Protein AF-A0A382IR15-F1 (afdb_monomer)

pLDDT: mean 92.88, std 9.99, range [34.97, 98.69]

Radius of gyration: 27.6 Å; Cα contacts (8 Å, |Δi|>4): 864; chains: 1; bounding box: 66×44×70 Å

InterPro domains:
  IPR011042 Six-bladed beta-propeller, TolB-like [G3DSA:2.120.10.30] (1-225)

Foldseek 3Di:
DDDDFAAFQEWEAAPQQWIWTQAPQAIWIARPVVRGTQDEHADAQSSQRNVFLYWYAFLVSQWIWGHAAFKIFIFGQDPSRYTDNDTQEMEGDNQQGHWNAWYAQNHDRQWIWTDRQVQQKIWTFGADPSRHYGPDIDIAEHEDADDADQVHHHAHRWRYWDADPVVQWIWIAHDVLRKIWIAHPNRRTDDIDGRHPDDLLNVVLVVLLVQLPDPVDLVPWFDWDKAAFDDDAAFDDWDDDQAQTFTVPDDLHIGRRHAGGSCNSVSCNVCSVVRDHDHHAALVRLLRHVLRQCPPPPRHPDDPVDPPDAAEAEAEEQQDHPPPVVSVVSVVCCCPVVVYYYDYDHSYDDNPPDD

Sequence (355 aa):
NSARIVYPKNIAISKNNILYVGYNSGLFVRNLSTNTNISCTASGNLWYIRNAYGTAVDPSASNIYVQYSRYLYRFAIQGNYCPSTSYASRAYRYSWQYGFGMRFHPTDDSILYATSYYEHKLYKYTLSGQKNVFTSAQSVGRCCSGSSSSSNVIMYYPSGVAVDTANNRVIAVSYYKHSAQAFDLNLGFLKEIGGSAGTRMTGAHEAIKAIVTDSSLTAGVNFGFAYWASGSSGFKSWSGNITTGKAKPCTSQNCLKVRAHKQGASRINQIITSVNPGGGTDAMAWARIASQYYLSNKYSPIDKNLDCQNSYVLVIGDGVWYNHSSAKGTVQNLLNKHKIKTFTVAYGGGIGSSC

Solvent-accessible surface area (backbone atoms only — not comparable to full-atom values): 18708 Å² total; per-residue (Å²): 137,89,80,94,74,62,67,67,57,30,63,28,63,30,89,83,38,37,38,41,32,15,15,72,92,16,51,48,38,30,38,62,85,79,70,40,77,45,98,50,72,48,37,79,62,37,39,50,41,28,69,16,42,12,29,28,36,29,50,84,51,50,33,40,35,34,28,43,56,39,32,41,36,32,18,44,39,44,98,84,70,35,55,42,33,56,62,76,31,49,22,70,41,88,83,42,52,42,32,43,6,34,34,43,39,86,83,38,76,41,34,37,36,33,22,23,28,92,65,8,22,44,32,46,32,33,40,38,97,79,48,42,41,68,76,43,75,49,74,46,44,33,68,49,81,48,69,60,48,76,92,46,46,50,23,17,39,20,42,43,47,49,68,44,75,93,74,54,28,34,36,40,31,18,66,77,25,54,24,43,36,37,18,35,85,83,65,47,60,72,49,74,46,67,24,39,96,63,50,66,63,50,54,51,35,53,54,51,38,55,55,45,67,32,65,85,47,54,74,79,48,59,30,54,43,64,54,53,15,34,74,82,59,30,44,79,49,75,46,80,54,68,55,77,31,49,37,37,55,57,55,75,21,18,24,51,55,26,46,56,30,76,64,17,25,64,51,47,61,74,48,44,85,79,64,74,56,56,75,53,48,33,37,39,23,50,37,40,27,51,50,39,36,62,69,29,95,86,70,29,75,74,59,91,88,44,92,83,69,82,49,76,45,80,43,80,47,60,29,68,62,43,56,53,68,63,17,49,55,49,46,49,46,37,30,76,79,66,63,31,44,76,48,79,46,60,56,52,94,51,70,69,94,75,128

Nearest PDB structures (foldseek):
  1l0q-assembly4_D  TM=7.083E-01  e=7.886E-09  Methanosarcina mazei S-6
  8jx8-assembly1_B  TM=7.015E-01  e=2.374E-05  Rattus norvegicus
  3ott-assembly1_B  TM=5.665E-01  e=1.661E-04  Bacteroides thetaiotaomicron
  4raa-assembly1_A-2  TM=4.011E-01  e=1.399E-04  Bacteroides fragilis NCTC 9343
  6qzv-assembly2_C  TM=4.160E-01  e=1.022E-02  Homo sapiens

Organism: NCBI:txid408172

Structure (mmCIF, N/CA/C/O backbone):
data_AF-A0A382IR15-F1
#
_entry.id   AF-A0A382IR15-F1
#
loop_
_atom_site.group_PDB
_atom_site.id
_atom_site.type_symbol
_atom_site.label_atom_id
_atom_site.label_alt_id
_atom_site.label_comp_id
_atom_site.label_asym_id
_atom_site.label_entity_id
_atom_site.label_seq_id
_atom_site.pdbx_PDB_ins_code
_atom_site.Cartn_x
_atom_site.Cartn_y
_atom_site.Cartn_z
_atom_site.occupancy
_atom_site.B_iso_or_equiv
_atom_site.auth_seq_id
_atom_site.auth_comp_id
_atom_site.auth_asym_id
_atom_site.auth_atom_id
_atom_site.pdbx_PDB_model_num
ATOM 1 N N . ASN A 1 1 ? 16.291 -26.358 -5.092 1.00 64.25 1 ASN A N 1
ATOM 2 C CA . ASN A 1 1 ? 17.631 -25.795 -5.383 1.00 64.25 1 ASN A CA 1
ATOM 3 C C . ASN A 1 1 ? 17.680 -24.322 -5.016 1.00 64.25 1 ASN A C 1
ATOM 5 O O . ASN A 1 1 ? 16.980 -23.534 -5.638 1.00 64.25 1 ASN A O 1
ATOM 9 N N . SER A 1 2 ? 18.466 -23.956 -4.004 1.00 77.88 2 SER A N 1
ATOM 10 C CA . SER A 1 2 ? 18.779 -22.562 -3.661 1.00 77.88 2 SER A CA 1
ATOM 11 C C . SER A 1 2 ? 19.976 -22.071 -4.489 1.00 77.88 2 SER A C 1
ATOM 13 O O . SER A 1 2 ? 20.842 -22.860 -4.859 1.00 77.88 2 SER A O 1
ATOM 15 N N . ALA A 1 3 ? 20.018 -20.778 -4.821 1.00 82.88 3 ALA A N 1
ATOM 16 C CA . ALA A 1 3 ? 21.142 -20.146 -5.517 1.00 82.88 3 ALA A CA 1
ATOM 17 C C . ALA A 1 3 ? 21.624 -18.936 -4.708 1.00 82.88 3 ALA A C 1
ATOM 19 O O . ALA A 1 3 ? 20.811 -18.124 -4.265 1.00 82.88 3 ALA A O 1
ATOM 20 N N . ARG A 1 4 ? 22.940 -18.809 -4.506 1.00 88.69 4 ARG A N 1
ATOM 21 C CA . ARG A 1 4 ? 23.535 -17.665 -3.803 1.00 88.69 4 ARG A CA 1
ATOM 22 C C . ARG A 1 4 ? 23.783 -16.529 -4.793 1.00 88.69 4 ARG A C 1
ATOM 24 O O . ARG A 1 4 ? 24.604 -16.667 -5.692 1.00 88.69 4 ARG A O 1
ATOM 31 N N . ILE A 1 5 ? 23.113 -15.398 -4.587 1.00 90.81 5 ILE A N 1
ATOM 32 C CA . ILE A 1 5 ? 23.287 -14.174 -5.380 1.00 90.81 5 ILE A CA 1
ATOM 33 C C . ILE A 1 5 ? 23.881 -13.101 -4.468 1.00 90.81 5 ILE A C 1
ATOM 35 O O . ILE A 1 5 ? 23.323 -12.794 -3.418 1.00 90.81 5 ILE A O 1
ATOM 39 N N . VAL A 1 6 ? 25.033 -12.550 -4.848 1.00 92.38 6 VAL A N 1
ATOM 40 C CA . VAL A 1 6 ? 25.784 -11.595 -4.020 1.00 92.38 6 VAL A CA 1
ATOM 41 C C . VAL A 1 6 ? 25.474 -10.159 -4.455 1.00 92.38 6 VAL A C 1
ATOM 43 O O . VAL A 1 6 ? 25.641 -9.815 -5.626 1.00 92.38 6 VAL A O 1
ATOM 46 N N . TYR A 1 7 ? 25.033 -9.329 -3.503 1.00 92.75 7 TYR A N 1
ATOM 47 C CA . TYR A 1 7 ? 24.587 -7.941 -3.707 1.00 92.75 7 TYR A CA 1
ATOM 48 C C . TYR A 1 7 ? 23.553 -7.766 -4.839 1.00 92.75 7 TYR A C 1
ATOM 50 O O . TYR A 1 7 ? 23.811 -7.019 -5.787 1.00 92.75 7 TYR A O 1
ATOM 58 N N . PRO A 1 8 ? 22.387 -8.441 -4.783 1.00 94.12 8 PRO A N 1
ATOM 59 C CA . PRO A 1 8 ? 21.295 -8.138 -5.702 1.00 94.12 8 PRO A CA 1
ATOM 60 C C . PRO A 1 8 ? 20.816 -6.696 -5.473 1.00 94.12 8 PRO A C 1
ATOM 62 O O . PRO A 1 8 ? 20.561 -6.306 -4.334 1.00 94.12 8 PRO A O 1
ATOM 65 N N . LYS A 1 9 ? 20.717 -5.894 -6.539 1.00 91.69 9 LYS A N 1
ATOM 66 C CA . LYS A 1 9 ? 20.345 -4.465 -6.439 1.00 91.69 9 LYS A CA 1
ATOM 67 C C . LYS A 1 9 ? 18.968 -4.143 -7.000 1.00 91.69 9 LYS A C 1
ATOM 69 O O . LYS A 1 9 ? 18.351 -3.172 -6.582 1.00 91.69 9 LYS A O 1
ATOM 74 N N . ASN A 1 10 ? 18.502 -4.934 -7.956 1.00 94.12 10 ASN A N 1
ATOM 75 C CA . ASN A 1 10 ? 17.236 -4.720 -8.640 1.00 94.12 10 ASN A CA 1
ATOM 76 C C . ASN A 1 10 ? 16.627 -6.059 -9.052 1.00 94.12 10 ASN A C 1
ATOM 78 O O . ASN A 1 10 ? 17.322 -7.072 -9.158 1.00 94.12 10 ASN A O 1
ATOM 82 N N . ILE A 1 11 ? 15.314 -6.044 -9.262 1.00 95.25 11 ILE A N 1
ATOM 83 C CA . ILE A 1 11 ? 14.527 -7.228 -9.580 1.00 95.25 11 ILE A CA 1
ATOM 84 C C . ILE A 1 11 ? 13.381 -6.863 -10.521 1.00 95.25 11 ILE A C 1
ATOM 86 O O . ILE A 1 11 ? 12.616 -5.927 -10.265 1.00 95.25 11 ILE A O 1
ATOM 90 N N . ALA A 1 12 ? 13.236 -7.652 -11.579 1.00 96.75 12 ALA A N 1
ATOM 91 C CA . ALA A 1 12 ? 12.094 -7.606 -12.476 1.00 96.75 12 ALA A CA 1
ATOM 92 C C . ALA A 1 12 ? 11.603 -9.028 -12.758 1.00 96.75 12 ALA A C 1
ATOM 94 O O . ALA A 1 12 ? 12.397 -9.963 -12.850 1.00 96.75 12 ALA A O 1
ATOM 95 N N . ILE A 1 13 ? 10.289 -9.186 -12.887 1.00 97.06 13 ILE A N 1
ATOM 96 C CA . ILE A 1 13 ? 9.653 -10.456 -13.236 1.00 97.06 13 ILE A CA 1
ATOM 97 C C . ILE A 1 13 ? 8.755 -10.187 -14.438 1.00 97.06 13 ILE A C 1
ATOM 99 O O . ILE A 1 13 ? 7.966 -9.241 -14.413 1.00 97.06 13 ILE A O 1
ATOM 103 N N . SER A 1 14 ? 8.909 -10.978 -15.496 1.00 97.12 14 SER A N 1
ATOM 104 C CA . SER A 1 14 ? 8.054 -10.897 -16.682 1.00 97.12 14 SER A CA 1
ATOM 105 C C . SER A 1 14 ? 6.747 -11.669 -16.483 1.00 97.12 14 SER A C 1
ATOM 107 O O . SER A 1 14 ? 6.666 -12.566 -15.642 1.00 97.12 14 SER A O 1
ATOM 109 N N . LYS A 1 15 ? 5.736 -11.403 -17.323 1.00 94.94 15 LYS A N 1
ATOM 110 C CA . LYS A 1 15 ? 4.497 -12.207 -17.357 1.00 94.94 15 LYS A CA 1
ATOM 111 C C . LYS A 1 15 ? 4.731 -13.692 -17.676 1.00 94.94 15 LYS A C 1
ATOM 113 O O . LYS A 1 15 ? 3.895 -14.524 -17.352 1.00 94.94 15 LYS A O 1
ATOM 118 N N . ASN A 1 16 ? 5.879 -14.025 -18.273 1.00 95.94 16 ASN A N 1
ATOM 119 C CA . ASN A 1 16 ? 6.283 -15.396 -18.593 1.00 95.94 16 ASN A CA 1
ATOM 120 C C . ASN A 1 16 ? 6.964 -16.091 -17.398 1.00 95.94 16 ASN A C 1
ATOM 122 O O . ASN A 1 16 ? 7.652 -17.091 -17.582 1.00 95.94 16 ASN A O 1
ATOM 126 N N . ASN A 1 17 ? 6.827 -15.546 -16.181 1.00 97.44 17 ASN A N 1
ATOM 127 C CA . ASN A 1 17 ? 7.453 -16.050 -14.956 1.00 97.44 17 ASN A CA 1
ATOM 128 C C . ASN A 1 17 ? 8.987 -16.128 -15.029 1.00 97.44 17 ASN A C 1
ATOM 130 O O . ASN A 1 17 ? 9.606 -16.963 -14.367 1.00 97.44 17 ASN A O 1
ATOM 134 N N . ILE A 1 18 ? 9.617 -15.247 -15.813 1.00 98.50 18 ILE A N 1
ATOM 135 C CA . ILE A 1 18 ? 11.076 -15.140 -15.855 1.00 98.50 18 ILE A CA 1
ATOM 136 C C . ILE A 1 18 ? 11.522 -14.038 -14.902 1.00 98.50 18 ILE A C 1
ATOM 138 O O . ILE A 1 18 ? 11.146 -12.874 -15.050 1.00 98.50 18 ILE A O 1
ATOM 142 N N . LEU A 1 19 ? 12.325 -14.428 -13.918 1.00 97.94 19 LEU A N 1
ATOM 143 C CA . LEU A 1 19 ? 12.977 -13.555 -12.957 1.00 97.94 19 LEU A CA 1
ATOM 144 C C . LEU A 1 19 ? 14.303 -13.050 -13.531 1.00 97.94 19 LEU A C 1
ATOM 146 O O . LEU A 1 19 ? 15.147 -13.856 -13.915 1.00 97.94 19 LEU A O 1
ATOM 150 N N . TYR A 1 20 ? 14.510 -11.736 -13.485 1.00 98.12 20 TYR A N 1
ATOM 151 C CA . TYR A 1 20 ? 15.761 -11.055 -13.810 1.00 98.12 20 TYR A CA 1
ATOM 152 C C . TYR A 1 20 ? 16.271 -10.310 -12.578 1.00 98.12 20 TYR A C 1
ATOM 154 O O . TYR A 1 20 ? 15.550 -9.497 -11.994 1.00 98.12 20 TYR A O 1
ATOM 162 N N . VAL A 1 21 ? 17.520 -10.566 -12.191 1.00 97.38 21 VAL A N 1
ATOM 163 C CA . VAL A 1 21 ? 18.164 -9.922 -11.039 1.00 97.38 21 VAL A CA 1
ATOM 164 C C . VAL A 1 21 ? 19.523 -9.374 -11.450 1.00 97.38 21 VAL A C 1
ATOM 166 O O . VAL A 1 21 ? 20.435 -10.132 -11.784 1.00 97.38 21 VAL A O 1
ATOM 169 N N . GLY A 1 22 ? 19.675 -8.052 -11.391 1.00 96.69 22 GLY A N 1
ATOM 170 C CA . GLY A 1 22 ? 20.981 -7.408 -11.462 1.00 96.69 22 GLY A CA 1
ATOM 171 C C . GLY A 1 22 ? 21.741 -7.610 -10.153 1.00 96.69 22 GLY A C 1
ATOM 172 O O . GLY A 1 22 ? 21.228 -7.305 -9.073 1.00 96.69 22 GLY A O 1
ATOM 173 N N . TYR A 1 23 ? 22.965 -8.122 -10.236 1.00 95.25 23 TYR A N 1
ATOM 174 C CA . TYR A 1 23 ? 23.813 -8.414 -9.074 1.00 95.25 23 TYR A CA 1
ATOM 175 C C . TYR A 1 23 ? 25.286 -8.167 -9.403 1.00 95.25 23 TYR A C 1
ATOM 177 O O . TYR A 1 23 ? 25.614 -7.908 -10.556 1.00 95.25 23 TYR A O 1
ATOM 185 N N . ASN A 1 24 ? 26.194 -8.253 -8.425 1.00 92.69 24 ASN A N 1
ATOM 186 C CA . ASN A 1 24 ? 27.577 -7.778 -8.590 1.00 92.69 24 ASN A CA 1
ATOM 187 C C . ASN A 1 24 ? 28.327 -8.360 -9.811 1.00 92.69 24 ASN A C 1
ATOM 189 O O . ASN A 1 24 ? 29.115 -7.652 -10.443 1.00 92.69 24 ASN A O 1
ATOM 193 N N . SER A 1 25 ? 28.052 -9.619 -10.172 1.00 91.56 25 SER A N 1
ATOM 194 C CA . SER A 1 25 ? 28.679 -10.295 -11.320 1.00 91.56 25 SER A CA 1
ATOM 195 C C . SER A 1 25 ? 27.880 -10.183 -12.627 1.00 91.56 25 SER A C 1
ATOM 197 O O . SER A 1 25 ? 28.201 -10.872 -13.589 1.00 91.56 25 SER A O 1
ATOM 199 N N . GLY A 1 26 ? 26.858 -9.324 -12.688 1.00 94.81 26 GLY A N 1
ATOM 200 C CA . GLY A 1 26 ? 26.100 -9.040 -13.905 1.00 94.81 26 GLY A CA 1
ATOM 201 C C . GLY A 1 26 ? 24.605 -9.292 -13.746 1.00 94.81 26 GLY A C 1
ATOM 202 O O . GLY A 1 26 ? 23.892 -8.484 -13.147 1.00 94.81 26 GLY A O 1
ATOM 203 N N . LEU A 1 27 ? 24.129 -10.398 -14.318 1.00 96.75 27 LEU A N 1
ATOM 204 C CA . LEU A 1 27 ? 22.713 -10.741 -14.435 1.00 96.75 27 LEU A CA 1
ATOM 205 C C . LEU A 1 27 ? 22.466 -12.197 -14.038 1.00 96.75 27 LEU A C 1
ATOM 207 O O . LEU A 1 27 ? 23.115 -13.101 -14.553 1.00 96.75 27 LEU A O 1
ATOM 211 N N . PHE A 1 28 ? 21.507 -12.415 -13.147 1.00 97.12 28 PHE A N 1
ATOM 212 C CA . PHE A 1 28 ? 20.967 -13.729 -12.832 1.00 97.12 28 PHE A CA 1
ATOM 213 C C . PHE A 1 28 ? 19.561 -13.852 -13.424 1.00 97.12 28 PHE A C 1
ATOM 215 O O . PHE A 1 28 ? 18.733 -12.959 -13.226 1.00 97.12 28 PHE A O 1
ATOM 222 N N . VAL A 1 29 ? 19.295 -14.952 -14.135 1.00 97.81 29 VAL A N 1
ATOM 223 C CA . VAL A 1 29 ? 17.994 -15.224 -14.761 1.00 97.81 29 VAL A CA 1
ATOM 224 C C . VAL A 1 29 ? 17.474 -16.589 -14.325 1.00 97.81 29 VAL A C 1
ATOM 226 O O . VAL A 1 29 ? 18.224 -17.566 -14.277 1.00 97.81 29 VAL A O 1
ATOM 229 N N . ARG A 1 30 ? 16.183 -16.671 -13.996 1.00 97.06 30 ARG A N 1
ATOM 230 C CA . ARG A 1 30 ? 15.539 -17.917 -13.558 1.00 97.06 30 ARG A CA 1
ATOM 231 C C . ARG A 1 30 ? 14.117 -18.017 -14.088 1.00 97.06 30 ARG A C 1
ATOM 233 O O . ARG A 1 30 ? 13.360 -17.057 -14.006 1.00 97.06 30 ARG A O 1
ATOM 240 N N . ASN A 1 31 ? 13.741 -19.197 -14.562 1.00 97.25 31 ASN A N 1
ATOM 241 C CA . ASN A 1 31 ? 12.351 -19.538 -14.814 1.00 97.25 31 ASN A CA 1
ATOM 242 C C . ASN A 1 31 ? 11.706 -19.976 -13.491 1.00 97.25 31 ASN A C 1
ATOM 244 O O . ASN A 1 31 ? 12.130 -20.955 -12.871 1.00 97.25 31 ASN A O 1
ATOM 248 N N . LEU A 1 32 ? 10.708 -19.223 -13.034 1.00 96.69 32 LEU A N 1
ATOM 249 C CA . LEU A 1 32 ? 10.021 -19.480 -11.770 1.00 96.69 32 LEU A CA 1
ATOM 250 C C . LEU A 1 32 ? 9.001 -20.619 -11.881 1.00 96.69 32 LEU A C 1
ATOM 252 O O . LEU A 1 32 ? 8.757 -21.290 -10.885 1.00 96.69 32 LEU A O 1
ATOM 256 N N . SER A 1 33 ? 8.454 -20.880 -13.073 1.00 96.94 33 SER A N 1
ATOM 257 C CA . SER A 1 33 ? 7.512 -21.982 -13.306 1.00 96.94 33 SER A CA 1
ATOM 258 C C . SER A 1 33 ? 8.195 -23.346 -13.244 1.00 96.94 33 SER A C 1
ATOM 260 O O . SER A 1 33 ? 7.655 -24.277 -12.657 1.00 96.94 33 SER A O 1
ATOM 262 N N . THR A 1 34 ? 9.397 -23.469 -13.807 1.00 95.88 34 THR A N 1
ATOM 263 C CA . THR A 1 34 ? 10.183 -24.718 -13.786 1.00 95.88 34 THR A CA 1
ATOM 264 C C . THR A 1 34 ? 11.203 -24.760 -12.653 1.00 95.88 34 THR A C 1
ATOM 266 O O . THR A 1 34 ? 11.841 -25.785 -12.423 1.00 95.88 34 THR A O 1
ATOM 269 N N . ASN A 1 35 ? 11.387 -23.645 -11.944 1.00 94.56 35 ASN A N 1
ATOM 270 C CA . ASN A 1 35 ? 12.382 -23.483 -10.892 1.00 94.56 35 ASN A CA 1
ATOM 271 C C . ASN A 1 35 ? 13.838 -23.728 -11.367 1.00 94.56 35 ASN A C 1
ATOM 273 O O . ASN A 1 35 ? 14.690 -24.161 -10.581 1.00 94.56 35 ASN A O 1
ATOM 277 N N . THR A 1 36 ? 14.140 -23.428 -12.637 1.00 95.62 36 THR A N 1
ATOM 278 C CA . THR A 1 36 ? 15.455 -23.638 -13.273 1.00 95.62 36 THR A CA 1
ATOM 279 C C . THR A 1 36 ? 16.157 -22.322 -13.609 1.00 95.62 36 THR A C 1
ATOM 281 O O . THR A 1 36 ? 15.527 -21.334 -13.987 1.00 95.62 36 THR A O 1
ATOM 284 N N . ASN A 1 37 ? 17.485 -22.291 -13.462 1.00 96.19 37 ASN A N 1
ATOM 285 C CA . ASN A 1 37 ? 18.293 -21.132 -13.852 1.00 96.19 37 ASN A CA 1
ATOM 286 C C . ASN A 1 37 ? 18.459 -21.092 -15.375 1.00 96.19 37 ASN A C 1
ATOM 288 O O . ASN A 1 37 ? 18.608 -22.136 -16.006 1.00 96.19 37 ASN A O 1
ATOM 292 N N . ILE A 1 38 ? 18.482 -19.888 -15.943 1.00 96.81 38 ILE A N 1
ATOM 293 C CA . ILE A 1 38 ? 18.749 -19.646 -17.362 1.00 96.81 38 ILE A CA 1
ATOM 294 C C . ILE A 1 38 ? 20.145 -19.031 -17.468 1.00 96.81 38 ILE A C 1
ATOM 296 O O . ILE A 1 38 ? 20.453 -18.040 -16.802 1.00 96.81 38 ILE A O 1
ATOM 300 N N . SER A 1 39 ? 21.004 -19.647 -18.280 1.00 95.69 39 SER A N 1
ATOM 301 C CA . SER A 1 39 ? 22.391 -19.213 -18.447 1.00 95.69 39 SER A CA 1
ATOM 302 C C . SER A 1 39 ? 22.466 -17.993 -19.363 1.00 95.69 39 SER A C 1
ATOM 304 O O . SER A 1 39 ? 22.527 -18.130 -20.583 1.00 95.69 39 SER A O 1
ATOM 306 N N . CYS A 1 40 ? 22.477 -16.803 -18.765 1.00 96.19 40 CYS A N 1
ATOM 307 C CA . CYS A 1 40 ? 22.664 -15.535 -19.465 1.00 96.19 40 CYS A CA 1
ATOM 308 C C . CYS A 1 40 ? 23.972 -14.866 -19.039 1.00 96.19 40 CYS A C 1
ATOM 310 O O . CYS A 1 40 ? 24.360 -14.922 -17.873 1.00 96.19 40 CYS A O 1
ATOM 312 N N . THR A 1 41 ? 24.619 -14.166 -19.968 1.00 92.62 41 THR A N 1
ATOM 313 C CA . THR A 1 41 ? 25.817 -13.365 -19.690 1.00 92.62 41 THR A CA 1
ATOM 314 C C . THR A 1 41 ? 25.477 -11.888 -19.827 1.00 92.62 41 THR A C 1
ATOM 316 O O . THR A 1 41 ? 24.963 -11.459 -20.857 1.00 92.62 41 THR A O 1
ATOM 319 N N . ALA A 1 42 ? 25.789 -11.089 -18.805 1.00 95.50 42 ALA A N 1
ATOM 320 C CA . ALA A 1 42 ? 25.792 -9.638 -18.945 1.00 95.50 42 ALA A CA 1
ATOM 321 C C . ALA A 1 42 ? 27.168 -9.178 -19.430 1.00 95.50 42 ALA A C 1
ATOM 323 O O . ALA A 1 42 ? 28.169 -9.373 -18.747 1.00 95.50 42 ALA A O 1
ATOM 324 N N . SER A 1 43 ? 27.210 -8.547 -20.596 1.00 96.31 43 SER A N 1
ATOM 325 C CA . SER A 1 43 ? 28.400 -7.904 -21.156 1.00 96.31 43 SER A CA 1
ATOM 326 C C . SER A 1 43 ? 27.982 -6.678 -21.971 1.00 96.31 43 SER A C 1
ATOM 328 O O . SER A 1 43 ? 26.792 -6.355 -22.037 1.00 96.31 43 SER A O 1
ATOM 330 N N . GLY A 1 44 ? 28.946 -5.953 -22.543 1.00 95.88 44 GLY A N 1
ATOM 331 C CA . GLY A 1 44 ? 28.662 -4.740 -23.311 1.00 95.88 44 GLY A CA 1
ATOM 332 C C . GLY A 1 44 ? 27.876 -3.717 -22.487 1.00 95.88 44 GLY A C 1
ATOM 333 O O . GLY A 1 44 ? 28.193 -3.455 -21.325 1.00 95.88 44 GLY A O 1
ATOM 334 N N . ASN A 1 45 ? 26.819 -3.152 -23.070 1.00 96.31 45 ASN A N 1
ATOM 335 C CA . ASN A 1 45 ? 25.975 -2.185 -22.372 1.00 96.31 45 ASN A CA 1
ATOM 336 C C . ASN A 1 45 ? 25.056 -2.831 -21.326 1.00 96.31 45 ASN A C 1
ATOM 338 O O . ASN A 1 45 ? 24.689 -2.165 -20.358 1.00 96.31 45 ASN A O 1
ATOM 342 N N . LEU A 1 46 ? 24.701 -4.114 -21.462 1.00 97.62 46 LEU A N 1
ATOM 343 C CA . LEU A 1 46 ? 23.869 -4.806 -20.469 1.00 97.62 46 LEU A CA 1
ATOM 344 C C . LEU A 1 46 ? 24.548 -4.863 -19.097 1.00 97.62 46 LEU A C 1
ATOM 346 O O . LEU A 1 46 ? 23.869 -4.957 -18.078 1.00 97.62 46 LEU A O 1
ATOM 350 N N . TRP A 1 47 ? 25.874 -4.716 -19.041 1.00 96.94 47 TRP A N 1
ATOM 351 C CA . TRP A 1 47 ? 26.632 -4.654 -17.793 1.00 96.94 47 TRP A CA 1
ATOM 352 C C . TRP A 1 47 ? 26.131 -3.585 -16.808 1.00 96.94 47 TRP A C 1
ATOM 354 O O . TRP A 1 47 ? 26.319 -3.736 -15.601 1.00 96.94 47 TRP A O 1
ATOM 364 N N . TYR A 1 48 ? 25.435 -2.538 -17.272 1.00 96.00 48 TYR A N 1
ATOM 365 C CA . TYR A 1 48 ? 24.810 -1.544 -16.390 1.00 96.00 48 TYR A CA 1
ATOM 366 C C . TYR A 1 48 ? 23.755 -2.136 -15.446 1.00 96.00 48 TYR A C 1
ATOM 368 O O . TYR A 1 48 ? 23.546 -1.587 -14.363 1.00 96.00 48 TYR A O 1
ATOM 376 N N . ILE A 1 49 ? 23.141 -3.277 -15.786 1.00 96.88 49 ILE A N 1
ATOM 377 C CA . ILE A 1 49 ? 22.096 -3.918 -14.974 1.00 96.88 49 ILE A CA 1
ATOM 378 C C . ILE A 1 49 ? 22.562 -4.250 -13.552 1.00 96.88 49 ILE A C 1
ATOM 380 O O . ILE A 1 49 ? 21.769 -4.169 -12.616 1.00 96.88 49 ILE A O 1
ATOM 384 N N . ARG A 1 50 ? 23.861 -4.514 -13.346 1.00 95.62 50 ARG A N 1
ATOM 385 C CA . ARG A 1 50 ? 24.439 -4.782 -12.015 1.00 95.62 50 ARG A CA 1
ATOM 386 C C . ARG A 1 50 ? 24.392 -3.587 -11.061 1.00 95.62 50 ARG A C 1
ATOM 388 O O . ARG A 1 50 ? 24.513 -3.755 -9.853 1.00 95.62 50 ARG A O 1
ATOM 395 N N . ASN A 1 51 ? 24.282 -2.376 -11.608 1.00 94.38 51 ASN A N 1
ATOM 396 C CA . ASN A 1 51 ? 24.273 -1.110 -10.875 1.00 94.38 51 ASN A CA 1
ATOM 397 C C . ASN A 1 51 ? 22.999 -0.298 -11.123 1.00 94.38 51 ASN A C 1
ATOM 399 O O . ASN A 1 51 ? 22.931 0.857 -10.709 1.00 94.38 51 ASN A O 1
ATOM 403 N N . ALA A 1 52 ? 22.017 -0.877 -11.808 1.00 95.56 52 ALA A N 1
ATOM 404 C CA . ALA A 1 52 ? 20.765 -0.206 -12.094 1.00 95.56 52 ALA A CA 1
ATOM 405 C C . ALA A 1 52 ? 19.987 0.056 -10.805 1.00 95.56 52 ALA A C 1
ATOM 407 O O . ALA A 1 52 ? 19.937 -0.810 -9.924 1.00 95.56 52 ALA A O 1
ATOM 408 N N . TYR A 1 53 ? 19.379 1.240 -10.719 1.00 94.94 53 TYR A N 1
ATOM 409 C CA . TYR A 1 53 ? 18.516 1.591 -9.594 1.00 94.94 53 TYR A CA 1
ATOM 410 C C . TYR A 1 53 ? 17.158 0.906 -9.728 1.00 94.94 53 TYR A C 1
ATOM 412 O O . TYR A 1 53 ? 16.630 0.423 -8.733 1.00 94.94 53 TYR A O 1
ATOM 420 N N . GLY A 1 54 ? 16.640 0.803 -10.954 1.00 95.44 54 GLY A N 1
ATOM 421 C CA . GLY A 1 54 ? 15.382 0.129 -11.251 1.00 95.44 54 GLY A CA 1
ATOM 422 C C . GLY A 1 54 ? 15.450 -0.695 -12.528 1.00 95.44 54 GLY A C 1
ATOM 423 O O . GLY A 1 54 ? 16.163 -0.362 -13.480 1.00 95.44 54 GLY A O 1
ATOM 424 N N . THR A 1 55 ? 14.685 -1.783 -12.539 1.00 97.44 55 THR A N 1
ATOM 425 C CA . THR A 1 55 ? 14.474 -2.635 -13.708 1.00 97.44 55 THR A CA 1
ATOM 426 C C . THR A 1 55 ? 12.998 -2.976 -13.853 1.00 97.44 55 THR A C 1
ATOM 428 O O . THR A 1 55 ? 12.268 -3.107 -12.867 1.00 97.44 55 THR A O 1
ATOM 431 N N . ALA A 1 56 ? 12.543 -3.095 -15.098 1.00 98.00 56 ALA A N 1
ATOM 432 C CA . ALA A 1 56 ? 11.185 -3.512 -15.428 1.00 98.00 56 ALA A CA 1
ATOM 433 C C . ALA A 1 56 ? 11.172 -4.262 -16.761 1.00 98.00 56 ALA A C 1
ATOM 435 O O . ALA A 1 56 ? 11.956 -3.949 -17.651 1.00 98.00 56 ALA A O 1
ATOM 436 N N . VAL A 1 57 ? 10.273 -5.231 -16.903 1.00 98.44 57 VAL A N 1
ATOM 437 C CA . VAL A 1 57 ? 9.994 -5.903 -18.179 1.00 98.44 57 VAL A CA 1
ATOM 438 C C . VAL A 1 57 ? 8.686 -5.339 -18.727 1.00 98.44 57 VAL A C 1
ATOM 440 O O . VAL A 1 57 ? 7.780 -5.046 -17.942 1.00 98.44 57 VAL A O 1
ATOM 443 N N . ASP A 1 58 ? 8.609 -5.132 -20.040 1.00 98.19 58 ASP A N 1
ATOM 444 C CA . ASP A 1 58 ? 7.378 -4.667 -20.682 1.00 98.19 58 ASP A CA 1
ATOM 445 C C . ASP A 1 58 ? 6.271 -5.747 -20.684 1.00 98.19 58 ASP A C 1
ATOM 447 O O . ASP A 1 58 ? 6.547 -6.939 -20.516 1.00 98.19 58 ASP A O 1
ATOM 451 N N . PRO A 1 59 ? 4.993 -5.359 -20.837 1.00 97.50 59 PRO A N 1
ATOM 452 C CA . PRO A 1 59 ? 3.861 -6.284 -20.863 1.00 97.50 59 PRO A CA 1
ATOM 453 C C . PRO A 1 59 ? 3.934 -7.338 -21.957 1.00 97.50 59 PRO A C 1
ATOM 455 O O . PRO A 1 59 ? 3.493 -8.469 -21.741 1.00 97.50 59 PRO A O 1
ATOM 458 N N . SER A 1 60 ? 4.487 -7.026 -23.130 1.00 97.44 60 SER A N 1
ATOM 459 C CA . SER A 1 60 ? 4.728 -8.042 -24.158 1.00 97.44 60 SER A CA 1
ATOM 460 C C . SER A 1 60 ? 5.782 -9.075 -23.741 1.00 97.44 60 SER A C 1
ATOM 462 O O . SER A 1 60 ? 5.746 -10.190 -24.259 1.00 97.44 60 SER A O 1
ATOM 464 N N . ALA A 1 61 ? 6.620 -8.762 -22.745 1.00 97.81 61 ALA A N 1
ATOM 465 C CA . ALA A 1 61 ? 7.814 -9.500 -22.341 1.00 97.81 61 ALA A CA 1
ATOM 466 C C . ALA A 1 61 ? 8.870 -9.603 -23.452 1.00 97.81 61 ALA A C 1
ATOM 468 O O . ALA A 1 61 ? 9.661 -10.547 -23.480 1.00 97.81 61 ALA A O 1
ATOM 469 N N . SER A 1 62 ? 8.887 -8.615 -24.345 1.00 98.06 62 SER A N 1
ATOM 470 C CA . SER A 1 62 ? 9.837 -8.520 -25.451 1.00 98.06 62 SER A CA 1
ATOM 471 C C . SER A 1 62 ? 11.081 -7.728 -25.070 1.00 98.06 62 SER A C 1
ATOM 473 O O . SER A 1 62 ? 12.116 -7.875 -25.716 1.00 98.06 62 SER A O 1
ATOM 475 N N . ASN A 1 63 ? 11.018 -6.876 -24.041 1.00 98.62 63 ASN A N 1
ATOM 476 C CA . ASN A 1 63 ? 12.156 -6.070 -23.616 1.00 98.62 63 ASN A CA 1
ATOM 477 C C . ASN A 1 63 ? 12.264 -5.961 -22.097 1.00 98.62 63 ASN A C 1
ATOM 479 O O . ASN A 1 63 ? 11.277 -5.814 -21.375 1.00 98.62 63 ASN A O 1
ATOM 483 N N . ILE A 1 64 ? 13.506 -5.915 -21.623 1.00 98.62 64 ILE A N 1
ATOM 484 C CA . ILE A 1 64 ? 13.832 -5.442 -20.282 1.00 98.62 64 ILE A CA 1
ATOM 485 C C . ILE A 1 64 ? 14.375 -4.019 -20.365 1.00 98.62 64 ILE A C 1
ATOM 487 O O . ILE A 1 64 ? 15.190 -3.673 -21.224 1.00 98.62 64 ILE A O 1
ATOM 491 N N . TYR A 1 65 ? 13.924 -3.193 -19.434 1.00 98.50 65 TYR A N 1
ATOM 492 C CA . TYR A 1 65 ? 14.345 -1.820 -19.268 1.00 98.50 65 TYR A CA 1
ATOM 493 C C . TYR A 1 65 ? 15.189 -1.688 -18.008 1.00 98.50 65 TYR A C 1
ATOM 495 O O . TYR A 1 65 ? 14.830 -2.189 -16.940 1.00 98.50 65 TYR A O 1
ATOM 503 N N . VAL A 1 66 ? 16.316 -0.999 -18.146 1.00 98.12 66 VAL A N 1
ATOM 504 C CA . VAL A 1 66 ? 17.336 -0.831 -17.115 1.00 98.12 66 VAL A CA 1
ATOM 505 C C . VAL A 1 66 ? 17.562 0.658 -16.908 1.00 98.12 66 VAL A C 1
ATOM 507 O O . VAL A 1 66 ? 18.054 1.345 -17.805 1.00 98.12 66 VAL A O 1
ATOM 510 N N . GLN A 1 67 ? 17.202 1.165 -15.730 1.00 97.19 67 GLN A N 1
ATOM 511 C CA . GLN A 1 67 ? 17.455 2.553 -15.365 1.00 97.19 67 GLN A CA 1
ATOM 512 C C . GLN A 1 67 ? 18.803 2.656 -14.660 1.00 97.19 67 GLN A C 1
ATOM 514 O O . GLN A 1 67 ? 19.044 2.038 -13.620 1.00 97.19 67 GLN A O 1
ATOM 519 N N . TYR A 1 68 ? 19.699 3.428 -15.264 1.00 95.31 68 TYR A N 1
ATOM 520 C CA . TYR A 1 68 ? 21.033 3.671 -14.740 1.00 95.31 68 TYR A CA 1
ATOM 521 C C . TYR A 1 68 ? 21.399 5.141 -14.931 1.00 95.31 68 TYR A C 1
ATOM 523 O O . TYR A 1 68 ? 21.439 5.650 -16.056 1.00 95.31 68 TYR A O 1
ATOM 531 N N . SER A 1 69 ? 21.681 5.823 -13.817 1.00 93.94 69 SER A N 1
ATOM 532 C CA . SER A 1 69 ? 21.874 7.276 -13.785 1.00 93.94 69 SER A CA 1
ATOM 533 C C . SER A 1 69 ? 20.671 7.993 -14.415 1.00 93.94 69 SER A C 1
ATOM 535 O O . SER A 1 69 ? 19.559 7.779 -13.966 1.00 93.94 69 SER A O 1
ATOM 537 N N . ARG A 1 70 ? 20.853 8.818 -15.450 1.00 96.00 70 ARG A N 1
ATOM 538 C CA . ARG A 1 70 ? 19.793 9.614 -16.106 1.00 96.00 70 ARG A CA 1
ATOM 539 C C . ARG A 1 70 ? 19.168 8.949 -17.336 1.00 96.00 70 ARG A C 1
ATOM 541 O O . ARG A 1 70 ? 18.431 9.591 -18.087 1.00 96.00 70 ARG A O 1
ATOM 548 N N . TYR A 1 71 ? 19.508 7.686 -17.579 1.00 97.44 71 TYR A N 1
ATOM 549 C CA . TYR A 1 71 ? 19.122 6.956 -18.779 1.00 97.44 71 TYR A CA 1
ATOM 550 C C . TYR A 1 71 ? 18.247 5.752 -18.449 1.00 97.44 71 TYR A C 1
ATOM 552 O O . TYR A 1 71 ? 18.475 5.037 -17.472 1.00 97.44 71 TYR A O 1
ATOM 560 N N . LEU A 1 72 ? 17.289 5.507 -19.334 1.00 98.38 72 LEU A N 1
ATOM 561 C CA . LEU A 1 72 ? 16.501 4.291 -19.410 1.00 98.38 72 LEU A CA 1
ATOM 562 C C . LEU A 1 72 ? 16.955 3.512 -20.644 1.0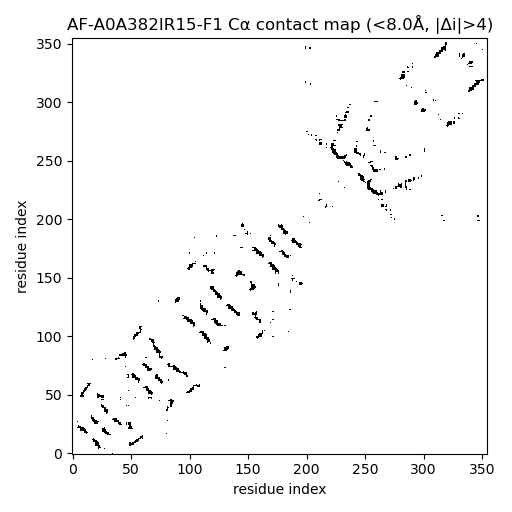0 98.38 72 LEU A C 1
ATOM 564 O O . LEU A 1 72 ? 16.650 3.907 -21.768 1.00 98.38 72 LEU A O 1
ATOM 568 N N . TYR A 1 73 ? 17.697 2.431 -20.441 1.00 98.38 73 TYR A N 1
ATOM 569 C CA . TYR A 1 73 ? 18.167 1.556 -21.512 1.00 98.38 73 TYR A CA 1
ATOM 570 C C . TYR A 1 73 ? 17.142 0.458 -21.775 1.00 98.38 73 TYR A C 1
ATOM 572 O O . TYR A 1 73 ? 16.665 -0.162 -20.829 1.00 98.38 73 TYR A O 1
ATOM 580 N N . ARG A 1 74 ? 16.836 0.191 -23.044 1.00 98.62 74 ARG A N 1
ATOM 581 C CA . ARG A 1 74 ? 15.969 -0.911 -23.477 1.00 98.62 74 ARG A CA 1
ATOM 582 C C . ARG A 1 74 ? 16.816 -2.012 -24.098 1.00 98.62 74 ARG A C 1
ATOM 584 O O . ARG A 1 74 ? 17.539 -1.747 -25.056 1.00 98.62 74 ARG A O 1
ATOM 591 N N . PHE A 1 75 ? 16.676 -3.240 -23.621 1.00 98.69 75 PHE A N 1
ATOM 592 C CA . PHE A 1 75 ? 17.318 -4.423 -24.189 1.00 98.69 75 PHE A CA 1
ATOM 593 C C . PHE A 1 75 ? 16.249 -5.402 -24.658 1.00 98.69 75 PHE A C 1
ATOM 595 O O . PHE A 1 75 ? 15.365 -5.761 -23.880 1.00 98.69 75 PHE A O 1
ATOM 602 N N . ALA A 1 76 ? 16.346 -5.847 -25.910 1.00 98.56 76 ALA A N 1
ATOM 603 C CA . ALA A 1 76 ? 15.475 -6.895 -26.428 1.00 98.56 76 ALA A CA 1
ATOM 604 C C . ALA A 1 76 ? 15.742 -8.210 -25.685 1.00 98.56 76 ALA A C 1
ATOM 606 O O . ALA A 1 76 ? 16.901 -8.577 -25.477 1.00 98.56 76 ALA A O 1
ATOM 607 N N . ILE A 1 77 ? 14.684 -8.908 -25.289 1.00 98.62 77 ILE A N 1
ATOM 608 C CA . ILE A 1 77 ? 14.738 -10.260 -24.735 1.00 98.62 77 ILE A CA 1
ATOM 609 C C . ILE A 1 77 ? 14.729 -11.238 -25.913 1.00 98.62 77 ILE A C 1
ATOM 611 O O . ILE A 1 77 ? 13.868 -11.172 -26.786 1.00 98.62 77 ILE A O 1
ATOM 615 N N . GLN A 1 78 ? 15.721 -12.121 -25.961 1.00 97.44 78 GLN A N 1
ATOM 616 C CA . GLN A 1 78 ? 15.904 -13.096 -27.035 1.00 97.44 78 GLN A CA 1
ATOM 617 C C . GLN A 1 78 ? 15.067 -14.361 -26.786 1.00 97.44 78 GLN A C 1
ATOM 619 O O . GLN A 1 78 ? 14.522 -14.562 -25.700 1.00 97.44 78 GLN A O 1
ATOM 624 N N . GLY A 1 79 ? 14.999 -15.261 -27.775 1.00 95.81 79 GLY A N 1
A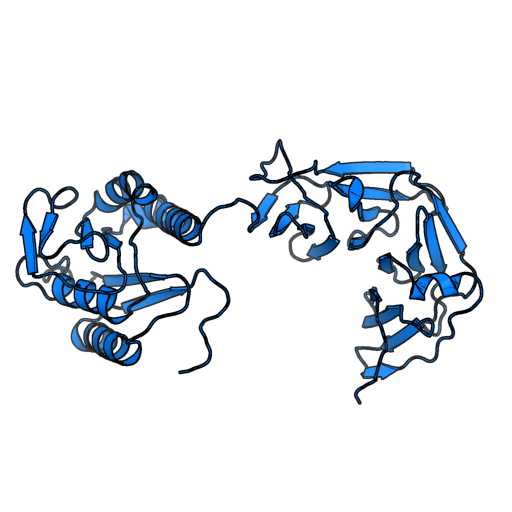TOM 625 C CA . GLY A 1 79 ? 14.216 -16.503 -27.682 1.00 95.81 79 GLY A CA 1
ATOM 626 C C . GLY A 1 79 ? 14.636 -17.454 -26.549 1.00 95.81 79 GLY A C 1
ATOM 627 O O . GLY A 1 79 ? 13.838 -18.273 -26.110 1.00 95.81 79 GLY A O 1
ATOM 628 N N . ASN A 1 80 ? 15.858 -17.318 -26.027 1.00 95.81 80 ASN A N 1
ATOM 629 C CA . ASN A 1 80 ? 16.352 -18.046 -24.850 1.00 95.81 80 ASN A CA 1
ATOM 630 C C . ASN A 1 80 ? 16.063 -17.323 -23.516 1.00 95.81 80 ASN A C 1
ATOM 632 O O . ASN A 1 80 ? 16.634 -17.687 -22.489 1.00 95.81 80 ASN A O 1
ATOM 636 N N . TYR A 1 81 ? 15.218 -16.287 -23.532 1.00 97.88 81 TYR A N 1
ATOM 637 C CA . TYR A 1 81 ? 14.888 -15.391 -22.419 1.00 97.88 81 TYR A CA 1
ATOM 638 C C . TYR A 1 81 ? 16.025 -14.491 -21.922 1.00 97.88 81 TYR A C 1
ATOM 640 O O . TYR A 1 81 ? 15.802 -13.697 -21.002 1.00 97.88 81 TYR A O 1
ATOM 648 N N . CYS A 1 82 ? 17.219 -14.557 -22.513 1.00 98.25 82 CYS A N 1
ATOM 649 C CA . CYS A 1 82 ? 18.313 -13.664 -22.159 1.00 98.25 82 CYS A CA 1
ATOM 650 C C . CYS A 1 82 ? 18.147 -12.302 -22.844 1.00 98.25 82 CYS A C 1
ATOM 652 O O . CYS A 1 82 ? 17.817 -12.246 -24.030 1.00 98.25 82 CYS A O 1
ATOM 654 N N . PRO A 1 83 ? 18.396 -11.184 -22.146 1.00 98.38 83 PRO A N 1
ATOM 655 C CA . PRO A 1 83 ? 18.465 -9.893 -22.807 1.00 98.38 83 PRO A CA 1
ATOM 656 C C . PRO A 1 83 ? 19.704 -9.803 -23.702 1.00 98.38 83 PRO A C 1
ATOM 658 O O . PRO A 1 83 ? 20.764 -10.334 -23.369 1.00 98.38 83 PRO A O 1
ATOM 661 N N . SER A 1 84 ? 19.582 -9.073 -24.808 1.00 98.25 84 SER A N 1
ATOM 662 C CA . SER A 1 84 ? 20.714 -8.658 -25.636 1.00 98.25 84 SER A CA 1
ATOM 663 C C . SER A 1 84 ? 21.770 -7.924 -24.800 1.00 98.25 84 SER A C 1
ATOM 665 O O . SER A 1 84 ? 21.445 -7.177 -23.877 1.00 98.25 84 SER A O 1
ATOM 667 N N . THR A 1 85 ? 23.044 -8.092 -25.151 1.00 97.62 85 THR A N 1
ATOM 668 C CA . THR A 1 85 ? 24.175 -7.406 -24.503 1.00 97.62 85 THR A CA 1
ATOM 669 C C . THR A 1 85 ? 24.343 -5.957 -24.983 1.00 97.62 85 THR A C 1
ATOM 671 O O . THR A 1 85 ? 24.909 -5.122 -24.270 1.00 97.62 85 THR A O 1
ATOM 674 N N . SER A 1 86 ? 23.771 -5.628 -26.144 1.00 97.81 86 SER A N 1
ATOM 675 C CA . SER A 1 86 ? 23.642 -4.266 -26.681 1.00 97.81 86 SER A CA 1
ATOM 676 C C . SER A 1 86 ? 22.212 -3.756 -26.507 1.00 97.81 86 SER A C 1
ATOM 678 O O . SER A 1 86 ? 21.252 -4.500 -26.736 1.00 97.81 86 SER A O 1
ATOM 680 N N . TYR A 1 87 ? 22.057 -2.489 -26.115 1.00 97.88 87 TYR A N 1
ATOM 681 C CA . TYR A 1 87 ? 20.731 -1.878 -25.997 1.00 97.88 87 TYR A CA 1
ATOM 682 C C . TYR A 1 87 ? 20.127 -1.632 -27.387 1.00 97.88 87 TYR A C 1
ATOM 684 O O . TYR A 1 87 ? 20.829 -1.266 -28.325 1.00 97.88 87 TYR A O 1
ATOM 692 N N . ALA A 1 88 ? 18.812 -1.794 -27.511 1.00 98.25 88 ALA A N 1
ATOM 693 C CA . ALA A 1 88 ? 18.059 -1.499 -28.730 1.00 98.25 88 ALA A CA 1
ATOM 694 C C . ALA A 1 88 ? 17.693 -0.009 -28.838 1.00 98.25 88 ALA A C 1
ATOM 696 O O . ALA A 1 88 ? 17.550 0.533 -29.927 1.00 98.25 88 ALA A O 1
ATOM 697 N N . SER A 1 89 ? 17.488 0.658 -27.703 1.00 98.44 89 SER A N 1
ATOM 698 C CA . SER A 1 89 ? 17.315 2.110 -27.614 1.00 98.44 89 SER A CA 1
ATOM 699 C C . SER A 1 89 ? 17.638 2.588 -26.198 1.00 98.44 89 SER A C 1
ATOM 701 O O . SER A 1 89 ? 17.763 1.787 -25.266 1.00 98.44 89 SER A O 1
ATOM 703 N N . ARG A 1 90 ? 17.764 3.903 -26.022 1.00 97.88 90 ARG A N 1
ATOM 704 C CA . ARG A 1 90 ? 17.794 4.529 -24.699 1.00 97.88 90 ARG A CA 1
ATOM 705 C C . ARG A 1 90 ? 17.001 5.825 -24.714 1.00 97.88 90 ARG A C 1
ATOM 707 O O . ARG A 1 90 ? 17.046 6.539 -25.710 1.00 97.88 90 ARG A O 1
ATOM 714 N N . ALA A 1 91 ? 16.332 6.127 -23.611 1.00 98.00 91 ALA A N 1
ATOM 715 C CA . ALA A 1 91 ? 15.720 7.425 -23.357 1.00 98.00 91 ALA A CA 1
ATOM 716 C C . ALA A 1 91 ? 16.485 8.153 -22.247 1.00 98.00 91 ALA A C 1
ATOM 718 O O . ALA A 1 91 ? 17.019 7.519 -21.335 1.00 98.00 91 ALA A O 1
ATOM 719 N N . TYR A 1 92 ? 16.556 9.480 -22.327 1.00 97.62 92 TYR A N 1
ATOM 720 C CA . TYR A 1 92 ? 17.278 10.324 -21.374 1.00 97.62 92 TYR A CA 1
ATOM 721 C C . TYR A 1 92 ? 16.331 11.294 -20.676 1.00 97.62 92 TYR A C 1
ATOM 723 O O . TYR A 1 92 ? 15.472 11.897 -21.319 1.00 97.62 92 TYR A O 1
ATOM 731 N N . ARG A 1 93 ? 16.520 11.486 -19.368 1.00 95.88 93 ARG A N 1
ATOM 732 C CA . ARG A 1 93 ? 15.861 12.556 -18.615 1.00 95.88 93 ARG A CA 1
ATOM 733 C C . ARG A 1 93 ? 16.802 13.113 -17.554 1.00 95.88 93 ARG A C 1
ATOM 735 O O . ARG A 1 93 ? 17.136 12.426 -16.594 1.00 95.88 93 ARG A O 1
ATOM 742 N N . TYR A 1 94 ? 17.169 14.385 -17.704 1.00 94.88 94 TYR A N 1
ATOM 743 C CA . TYR A 1 94 ? 18.169 15.055 -16.865 1.00 94.88 94 TYR A CA 1
ATOM 744 C C . TYR A 1 94 ? 17.905 14.913 -15.355 1.00 94.88 94 TYR A C 1
ATOM 746 O O . TYR A 1 94 ? 18.811 14.561 -14.604 1.00 94.88 94 TYR A O 1
ATOM 754 N N . SER A 1 95 ? 16.664 15.135 -14.912 1.00 93.62 95 SER A N 1
ATOM 755 C CA . SER A 1 95 ? 16.312 15.130 -13.484 1.00 93.62 95 SER A CA 1
ATOM 756 C C . SER A 1 95 ? 16.111 13.730 -12.889 1.00 93.62 95 SER A C 1
ATOM 758 O O . SER A 1 95 ? 16.059 13.587 -11.670 1.00 93.62 95 SER A O 1
ATOM 760 N N . TRP A 1 96 ? 16.014 12.681 -13.716 1.00 94.56 96 TRP A N 1
ATOM 761 C CA . TRP A 1 96 ? 15.710 11.330 -13.241 1.00 94.56 96 TRP A CA 1
ATOM 762 C C . TRP A 1 96 ? 16.979 10.552 -12.886 1.00 94.56 96 TRP A C 1
ATOM 764 O O . TRP A 1 96 ? 17.347 9.604 -13.570 1.00 94.56 96 TRP A O 1
ATOM 774 N N . GLN A 1 97 ? 17.671 10.971 -11.827 1.00 91.62 97 GLN A N 1
ATOM 775 C CA . GLN A 1 97 ? 18.962 10.383 -11.459 1.00 91.62 97 GLN A CA 1
ATOM 776 C C . GLN A 1 97 ? 18.842 9.023 -10.744 1.00 91.62 97 GLN A C 1
ATOM 778 O O . GLN A 1 97 ? 19.713 8.172 -10.911 1.00 91.62 97 GLN A O 1
ATOM 783 N N . TYR A 1 98 ? 17.766 8.809 -9.978 1.00 94.31 98 TYR A N 1
ATOM 784 C CA . TYR A 1 98 ? 17.517 7.572 -9.226 1.00 94.31 98 TYR A CA 1
ATOM 785 C C . TYR A 1 98 ? 16.057 7.144 -9.379 1.00 94.31 98 TYR A C 1
ATOM 787 O O . TYR A 1 98 ? 15.154 7.779 -8.822 1.00 94.31 98 TYR A O 1
ATOM 795 N N . GLY A 1 99 ? 15.842 6.059 -10.125 1.00 93.06 99 GLY A N 1
ATOM 796 C CA . GLY A 1 99 ? 14.533 5.455 -10.353 1.00 93.06 99 GLY A CA 1
ATOM 797 C C . GLY A 1 99 ? 14.418 4.066 -9.754 1.00 93.06 99 GLY A C 1
ATOM 798 O O . GLY A 1 99 ? 14.433 3.091 -10.492 1.00 93.06 99 GLY A O 1
ATOM 799 N N . PHE A 1 100 ? 14.324 3.971 -8.427 1.00 94.75 100 PHE A N 1
ATOM 800 C CA . PHE A 1 100 ? 14.303 2.680 -7.729 1.00 94.75 100 PHE A CA 1
ATOM 801 C C . PHE A 1 100 ? 13.058 1.834 -8.045 1.00 94.75 100 PHE A C 1
ATOM 803 O O . PHE A 1 100 ? 13.148 0.619 -8.219 1.00 94.75 100 PHE A O 1
ATOM 810 N N . GLY A 1 101 ? 11.891 2.473 -8.147 1.00 95.69 101 GLY A N 1
ATOM 811 C CA . GLY A 1 101 ? 10.632 1.804 -8.441 1.00 95.69 101 GLY A CA 1
ATOM 812 C C . GLY A 1 101 ? 10.254 1.994 -9.901 1.00 95.69 101 GLY A C 1
ATOM 813 O O . GLY A 1 101 ? 10.128 3.130 -10.350 1.00 95.69 101 GLY A O 1
ATOM 814 N N . MET A 1 102 ? 10.048 0.897 -10.631 1.00 97.19 102 MET A N 1
ATOM 815 C CA . MET A 1 102 ? 9.651 0.915 -12.042 1.00 97.19 102 MET A CA 1
ATOM 816 C C . MET A 1 102 ? 8.703 -0.233 -12.371 1.00 97.19 102 MET A C 1
ATOM 818 O O . MET A 1 102 ? 9.030 -1.389 -12.101 1.00 97.19 102 MET A O 1
ATOM 822 N N . ARG A 1 103 ? 7.561 0.055 -12.995 1.00 97.88 103 ARG A N 1
ATOM 823 C CA . ARG A 1 103 ? 6.623 -0.949 -13.520 1.00 97.88 103 ARG A CA 1
ATOM 824 C C . ARG A 1 103 ? 5.919 -0.412 -14.755 1.00 97.88 103 ARG A C 1
ATOM 826 O O . ARG A 1 103 ? 5.524 0.748 -14.776 1.00 97.88 103 ARG A O 1
ATOM 833 N N . PHE A 1 104 ? 5.744 -1.249 -15.767 1.00 98.25 104 PHE A N 1
ATOM 834 C CA . PHE A 1 104 ? 4.929 -0.880 -16.918 1.00 98.25 104 PHE A CA 1
ATOM 835 C C . PHE A 1 104 ? 3.437 -0.940 -16.593 1.00 98.25 104 PHE A C 1
ATOM 837 O O . PHE A 1 104 ? 3.011 -1.616 -15.654 1.00 98.25 104 PHE A O 1
ATOM 844 N N . HIS A 1 105 ? 2.656 -0.221 -17.392 1.00 98.00 105 HIS A N 1
ATOM 845 C CA . HIS A 1 105 ? 1.215 -0.406 -17.497 1.00 98.00 105 HIS A CA 1
AT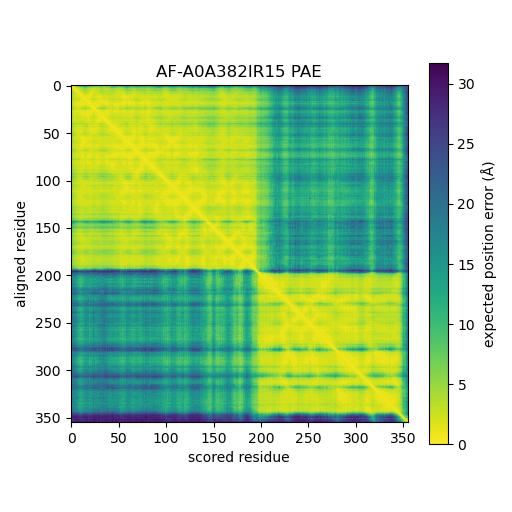OM 846 C C . HIS A 1 105 ? 0.869 -1.876 -17.770 1.00 98.00 105 HIS A C 1
ATOM 848 O O . HIS A 1 105 ? 1.647 -2.531 -18.448 1.00 98.00 105 HIS A O 1
ATOM 854 N N . PRO A 1 106 ? -0.272 -2.418 -17.301 1.00 95.31 106 PRO A N 1
ATOM 855 C CA . PRO A 1 106 ? -0.574 -3.849 -17.436 1.00 95.31 106 PRO A CA 1
ATOM 856 C C . PRO A 1 106 ? -0.577 -4.386 -18.872 1.00 95.31 106 PRO A C 1
ATOM 858 O O . PRO A 1 106 ? -0.310 -5.565 -19.086 1.00 95.31 106 PRO A O 1
ATOM 861 N N . THR A 1 107 ? -0.911 -3.536 -19.844 1.00 96.56 107 THR A N 1
ATOM 862 C CA . THR A 1 107 ? -1.170 -3.934 -21.237 1.00 96.56 107 THR A CA 1
ATOM 863 C C . THR A 1 107 ? -0.509 -3.037 -22.284 1.00 96.56 107 THR A C 1
ATOM 865 O O . THR A 1 107 ? -0.721 -3.254 -23.472 1.00 96.56 107 THR A O 1
ATOM 868 N N . ASP A 1 108 ? 0.271 -2.028 -21.879 1.00 97.62 108 ASP A N 1
ATOM 869 C CA . ASP A 1 108 ? 0.869 -1.061 -22.813 1.00 97.62 108 ASP A CA 1
ATOM 870 C C . ASP A 1 108 ? 2.383 -0.939 -22.595 1.00 97.62 108 ASP A C 1
ATOM 872 O O . ASP A 1 108 ? 2.849 -0.380 -21.600 1.00 97.62 108 ASP A O 1
ATOM 876 N N . ASP A 1 109 ? 3.148 -1.429 -23.571 1.00 98.19 109 ASP A N 1
ATOM 877 C CA . ASP A 1 109 ? 4.616 -1.384 -23.626 1.00 98.19 109 ASP A CA 1
ATOM 878 C C . ASP A 1 109 ? 5.193 0.040 -23.719 1.00 98.19 109 ASP A C 1
ATOM 880 O O . ASP A 1 109 ? 6.409 0.240 -23.656 1.00 98.19 109 ASP A O 1
ATOM 884 N N . SER A 1 110 ? 4.351 1.052 -23.911 1.00 98.31 110 SER A N 1
ATOM 885 C CA . SER A 1 110 ? 4.751 2.454 -24.031 1.00 98.31 110 SER A CA 1
ATOM 886 C C . SER A 1 110 ? 4.586 3.230 -22.733 1.00 98.31 110 SER A C 1
ATOM 888 O O . SER A 1 110 ? 5.164 4.310 -22.624 1.00 98.31 110 SER A O 1
ATOM 890 N N . ILE A 1 111 ? 3.841 2.712 -21.754 1.00 98.62 111 ILE A N 1
ATOM 891 C CA . ILE A 1 111 ? 3.536 3.433 -20.515 1.00 98.62 111 ILE A CA 1
ATOM 892 C C . ILE A 1 111 ? 4.332 2.840 -19.353 1.00 98.62 111 ILE A C 1
ATOM 894 O O . ILE A 1 111 ? 4.110 1.706 -18.933 1.00 98.62 111 ILE A O 1
ATOM 898 N N . LEU A 1 112 ? 5.226 3.648 -18.786 1.00 98.62 112 LEU A N 1
ATOM 899 C CA . LEU A 1 112 ? 6.068 3.287 -17.649 1.00 98.62 112 LEU A CA 1
ATOM 900 C C . LEU A 1 112 ? 5.707 4.131 -16.426 1.00 98.62 112 LEU A C 1
ATOM 902 O O . LEU A 1 112 ? 5.828 5.355 -16.449 1.00 98.62 112 LEU A O 1
ATOM 906 N N . TYR A 1 113 ? 5.362 3.472 -15.324 1.00 98.69 113 TYR A N 1
ATOM 907 C CA . TYR A 1 113 ? 5.322 4.092 -14.007 1.00 98.69 113 TYR A CA 1
ATOM 908 C C . TYR A 1 113 ? 6.690 4.002 -13.351 1.00 98.69 113 TYR A C 1
ATOM 910 O O . TYR A 1 113 ? 7.271 2.919 -13.254 1.00 98.69 113 TYR A O 1
ATOM 918 N N . ALA A 1 114 ? 7.204 5.132 -12.879 1.00 98.06 114 ALA A N 1
ATOM 919 C CA . ALA A 1 114 ? 8.521 5.183 -12.272 1.00 98.06 114 ALA A CA 1
ATOM 920 C C . ALA A 1 114 ? 8.623 6.232 -11.169 1.00 98.06 114 ALA A C 1
ATOM 922 O O . ALA A 1 114 ? 8.139 7.354 -11.316 1.00 98.06 114 ALA A O 1
ATOM 923 N N . THR A 1 115 ? 9.300 5.897 -10.074 1.00 97.62 115 THR A N 1
ATOM 924 C CA . THR A 1 115 ? 9.623 6.882 -9.038 1.00 97.62 115 THR A CA 1
ATOM 925 C C . THR A 1 115 ? 10.848 7.690 -9.426 1.00 97.62 115 THR A C 1
ATOM 927 O O . THR A 1 115 ? 11.756 7.196 -10.090 1.00 97.62 115 THR A O 1
ATOM 930 N N . SER A 1 116 ? 10.895 8.943 -8.987 1.00 96.75 116 SER A N 1
ATOM 931 C CA . SER A 1 116 ? 12.107 9.753 -8.986 1.00 96.75 116 SER A CA 1
ATOM 932 C C . SER A 1 116 ? 12.419 10.148 -7.551 1.00 96.75 116 SER A C 1
ATOM 934 O O . SER A 1 116 ? 11.679 10.914 -6.928 1.00 96.75 116 SER A O 1
ATOM 936 N N . TYR A 1 117 ? 13.502 9.579 -7.017 1.00 95.56 117 TYR A N 1
ATOM 937 C CA . TYR A 1 117 ? 13.853 9.665 -5.599 1.00 95.56 117 TYR A CA 1
ATOM 938 C C . TYR A 1 117 ? 14.012 11.120 -5.130 1.00 95.56 117 TYR A C 1
ATOM 940 O O . TYR A 1 117 ? 13.332 11.544 -4.194 1.00 95.56 117 TYR A O 1
ATOM 948 N N . TYR A 1 118 ? 14.858 11.897 -5.818 1.00 94.69 118 TYR A N 1
ATOM 949 C CA . TYR A 1 118 ? 15.177 13.283 -5.450 1.00 94.69 118 TYR A CA 1
ATOM 950 C C . TYR A 1 118 ? 14.142 14.310 -5.904 1.00 94.69 118 TYR A C 1
ATOM 952 O O . TYR A 1 118 ? 14.065 15.386 -5.327 1.00 94.69 118 TYR A O 1
ATOM 960 N N . GLU A 1 119 ? 13.320 13.991 -6.902 1.00 96.50 119 GLU A N 1
ATOM 961 C CA . GLU A 1 119 ? 12.205 14.870 -7.276 1.00 96.50 119 GLU A CA 1
ATOM 962 C C . GLU A 1 119 ? 10.962 14.631 -6.422 1.00 96.50 119 GLU A C 1
ATOM 964 O O . GLU A 1 119 ? 10.000 15.384 -6.541 1.00 96.50 119 GLU A O 1
ATOM 969 N N . HIS A 1 120 ? 10.975 13.593 -5.577 1.00 96.62 120 HIS A N 1
ATOM 970 C CA . HIS A 1 120 ? 9.867 13.245 -4.694 1.00 96.62 120 HIS A CA 1
ATOM 971 C C . HIS A 1 120 ? 8.557 12.990 -5.447 1.00 96.62 120 HIS A C 1
ATOM 973 O O . HIS A 1 120 ? 7.486 13.443 -5.046 1.00 96.62 120 HIS A O 1
ATOM 979 N N . LYS A 1 121 ? 8.664 12.280 -6.572 1.00 97.38 121 LYS A N 1
ATOM 980 C CA . LYS A 1 121 ? 7.566 12.100 -7.522 1.00 97.38 121 LYS A CA 1
ATOM 981 C C . LYS A 1 121 ? 7.397 10.658 -7.963 1.00 97.38 121 LYS A C 1
ATOM 983 O O . LYS A 1 121 ? 8.374 9.923 -8.116 1.00 97.38 121 LYS A O 1
ATOM 988 N N . LEU A 1 122 ? 6.151 10.305 -8.248 1.00 98.31 122 LEU A N 1
ATOM 989 C CA . LEU A 1 122 ? 5.781 9.194 -9.112 1.00 98.31 122 LEU A CA 1
ATOM 990 C C . LEU A 1 122 ? 5.433 9.766 -10.486 1.00 98.31 122 LEU A C 1
ATOM 992 O O . LEU A 1 122 ? 4.589 10.655 -10.599 1.00 98.31 122 LEU A O 1
ATOM 996 N N . TYR A 1 123 ? 6.074 9.242 -11.522 1.00 98.38 123 TYR A N 1
ATOM 997 C CA . TYR A 1 123 ? 5.822 9.593 -12.910 1.00 98.38 123 TYR A CA 1
ATOM 998 C C . TYR A 1 123 ? 5.068 8.478 -13.630 1.00 98.38 123 TYR A C 1
ATOM 1000 O O . TYR A 1 123 ? 5.322 7.299 -13.396 1.00 98.38 123 TYR A O 1
ATOM 1008 N N . LYS A 1 124 ? 4.196 8.876 -14.555 1.00 98.62 124 LYS A N 1
ATOM 1009 C CA . LYS A 1 124 ? 3.672 8.074 -15.660 1.00 98.62 124 LYS A CA 1
ATOM 1010 C C . LYS A 1 124 ? 4.299 8.637 -16.930 1.00 98.62 124 LYS A C 1
ATOM 1012 O O . LYS A 1 124 ? 3.933 9.721 -17.389 1.00 98.62 124 LYS A O 1
ATOM 1017 N N . TYR A 1 125 ? 5.283 7.925 -17.453 1.00 98.38 125 TYR A N 1
ATOM 1018 C CA . TYR A 1 125 ? 5.963 8.266 -18.691 1.00 98.38 125 TYR A CA 1
ATOM 1019 C C . TYR A 1 125 ? 5.304 7.565 -19.873 1.00 98.38 125 TYR A C 1
ATOM 1021 O O . TYR A 1 125 ? 4.995 6.379 -19.782 1.00 98.38 125 TYR A O 1
ATOM 1029 N N . THR A 1 126 ? 5.181 8.274 -20.994 1.00 98.56 126 THR A N 1
ATOM 1030 C CA . THR A 1 126 ? 4.866 7.676 -22.297 1.00 98.56 126 THR A CA 1
ATOM 1031 C C . THR A 1 126 ? 6.124 7.681 -23.151 1.00 98.56 126 THR A C 1
ATOM 1033 O O . THR A 1 126 ? 6.766 8.718 -23.317 1.00 98.56 126 THR A O 1
ATOM 1036 N N . LEU A 1 127 ? 6.508 6.522 -23.672 1.00 98.50 127 LEU A N 1
ATOM 1037 C CA . LEU A 1 127 ? 7.653 6.351 -24.556 1.00 98.50 127 LEU A CA 1
ATOM 1038 C C . LEU A 1 127 ? 7.226 6.488 -26.023 1.00 98.50 127 LEU A C 1
ATOM 1040 O O . LEU A 1 127 ? 6.169 5.995 -26.417 1.00 98.50 127 LEU A O 1
ATOM 1044 N N . SER A 1 128 ? 8.089 7.081 -26.850 1.00 98.31 128 SER A N 1
ATOM 1045 C CA . SER A 1 128 ? 7.904 7.163 -28.306 1.00 98.31 128 SER A CA 1
ATOM 1046 C C . SER A 1 128 ? 7.717 5.780 -28.954 1.00 98.31 128 SER A C 1
ATOM 1048 O O . SER A 1 128 ? 8.030 4.746 -28.357 1.00 98.31 128 SER A O 1
ATOM 1050 N N . GLY A 1 129 ? 7.265 5.731 -30.213 1.00 96.69 129 GLY A N 1
ATOM 1051 C CA . GLY A 1 129 ? 7.185 4.473 -30.974 1.00 96.69 129 GLY A CA 1
ATOM 1052 C C . GLY A 1 129 ? 8.523 3.718 -31.006 1.00 96.69 129 GLY A C 1
ATOM 1053 O O . GLY A 1 129 ? 8.567 2.517 -30.759 1.00 96.69 129 GLY A O 1
ATOM 1054 N N . GLN A 1 130 ? 9.630 4.451 -31.169 1.00 96.44 130 GLN A N 1
ATOM 1055 C CA . GLN A 1 130 ? 11.000 3.921 -31.138 1.00 96.44 130 GLN A CA 1
ATOM 1056 C C . GLN A 1 130 ? 11.552 3.672 -29.720 1.00 96.44 130 GLN A C 1
ATOM 1058 O O . GLN A 1 130 ? 12.652 3.139 -29.577 1.00 96.44 130 GLN A O 1
ATOM 1063 N N . LYS A 1 131 ? 10.813 4.049 -28.668 1.00 97.56 131 LYS A N 1
ATOM 1064 C CA . LYS A 1 131 ? 11.194 3.895 -27.253 1.00 97.56 131 LYS A CA 1
ATOM 1065 C C . LYS A 1 131 ? 12.554 4.531 -26.920 1.00 97.56 131 LYS A C 1
ATOM 1067 O O . LYS A 1 131 ? 13.343 3.978 -26.155 1.00 97.56 131 LYS A O 1
ATOM 1072 N N . ASN A 1 132 ? 12.855 5.677 -27.527 1.00 97.38 132 ASN A N 1
ATOM 1073 C CA . ASN A 1 132 ? 14.104 6.436 -27.356 1.00 97.38 132 ASN A CA 1
ATOM 1074 C C . ASN A 1 132 ? 13.894 7.832 -26.742 1.00 97.38 132 ASN A C 1
ATOM 1076 O O . ASN A 1 132 ? 14.858 8.516 -26.414 1.00 97.38 132 ASN A O 1
ATOM 1080 N N . VAL A 1 133 ? 12.642 8.256 -26.558 1.00 97.56 133 VAL A N 1
ATOM 1081 C CA . VAL A 1 133 ? 12.277 9.552 -25.975 1.00 97.56 133 VAL A CA 1
ATOM 1082 C C . VAL A 1 133 ? 11.023 9.379 -25.120 1.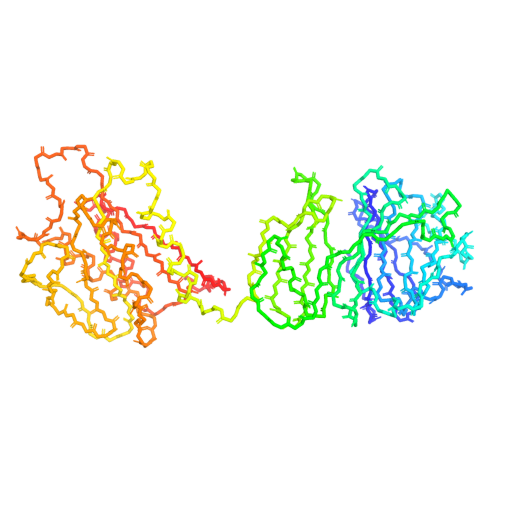00 97.56 133 VAL A C 1
ATOM 1084 O O . VAL A 1 133 ? 10.155 8.568 -25.449 1.00 97.56 133 VAL A O 1
ATOM 1087 N N . PHE A 1 134 ? 10.922 10.149 -24.036 1.00 97.88 134 PHE A N 1
ATOM 1088 C CA . PHE A 1 134 ? 9.681 10.315 -23.281 1.00 97.88 134 PHE A CA 1
ATOM 1089 C C . PHE A 1 134 ? 8.819 11.379 -23.973 1.00 97.88 134 PHE A C 1
ATOM 1091 O O . PHE A 1 134 ? 9.142 12.562 -23.911 1.00 97.88 134 PHE A O 1
ATOM 1098 N N . THR A 1 135 ? 7.755 10.969 -24.662 1.00 98.00 135 THR A N 1
ATOM 1099 C CA . THR A 1 135 ? 6.850 11.884 -25.381 1.00 98.00 135 THR A CA 1
ATOM 1100 C C . THR A 1 135 ? 5.921 12.638 -24.438 1.00 98.00 135 THR A C 1
ATOM 1102 O O . THR A 1 135 ? 5.501 13.748 -24.749 1.00 98.00 135 THR A O 1
ATOM 1105 N N . SER A 1 136 ? 5.623 12.068 -23.269 1.00 97.56 136 SER A N 1
ATOM 1106 C CA . SER A 1 136 ? 4.928 12.763 -22.189 1.00 97.56 136 SER A CA 1
ATOM 1107 C C . SER A 1 136 ? 5.348 12.237 -20.817 1.00 97.56 136 SER A C 1
ATOM 1109 O O . SER A 1 136 ? 5.824 11.107 -20.673 1.00 97.56 136 SER A O 1
ATOM 1111 N N . ALA A 1 137 ? 5.187 13.084 -19.801 1.00 96.69 137 ALA A N 1
ATOM 1112 C CA . ALA A 1 137 ? 5.471 12.763 -18.410 1.00 96.69 137 ALA A CA 1
ATOM 1113 C C . ALA A 1 137 ? 4.406 13.402 -17.512 1.00 96.69 137 ALA A C 1
ATOM 1115 O O . ALA A 1 137 ? 4.471 14.592 -17.210 1.00 96.69 137 ALA A O 1
ATOM 1116 N N . GLN A 1 138 ? 3.430 12.610 -17.074 1.00 97.75 138 GLN A N 1
ATOM 1117 C CA . GLN A 1 138 ? 2.516 13.015 -16.010 1.00 97.75 138 GLN A CA 1
ATOM 1118 C C . GLN A 1 138 ? 3.153 12.674 -14.660 1.00 97.75 138 GLN A C 1
ATOM 1120 O O . GLN A 1 138 ? 3.840 11.659 -14.544 1.00 97.75 138 GLN A O 1
ATOM 1125 N N . SER A 1 139 ? 2.947 13.498 -13.633 1.00 97.56 139 SER A N 1
ATOM 1126 C CA . SER A 1 139 ? 3.524 13.244 -12.311 1.00 97.56 139 SER A CA 1
ATOM 1127 C C . SER A 1 139 ? 2.590 13.610 -11.175 1.00 97.56 139 SER A C 1
ATOM 1129 O O . SER A 1 139 ? 1.871 14.602 -11.272 1.00 97.56 139 SER A O 1
ATOM 1131 N N . VAL A 1 140 ? 2.717 12.883 -10.073 1.00 97.81 140 VAL A N 1
ATOM 1132 C CA . VAL A 1 140 ? 2.192 13.253 -8.757 1.00 97.81 140 VAL A CA 1
ATOM 1133 C C . VAL A 1 140 ? 3.312 13.208 -7.730 1.00 97.81 140 VAL A C 1
ATOM 1135 O O . VAL A 1 140 ? 4.350 12.582 -7.951 1.00 97.81 140 VAL A O 1
ATOM 1138 N N . GLY A 1 141 ? 3.084 13.854 -6.594 1.00 95.88 141 GLY A N 1
ATOM 1139 C CA . GLY A 1 141 ? 4.062 13.938 -5.525 1.00 95.88 141 GLY A CA 1
ATOM 1140 C C . GLY A 1 141 ? 4.781 15.280 -5.507 1.00 95.88 141 GLY A C 1
ATOM 1141 O O . GLY A 1 141 ? 5.143 15.866 -6.532 1.00 95.88 141 GLY A O 1
ATOM 1142 N N . ARG A 1 142 ? 4.979 15.762 -4.292 1.00 94.69 142 ARG A N 1
ATOM 1143 C CA . ARG A 1 142 ? 5.956 16.780 -3.934 1.00 94.69 142 ARG A CA 1
ATOM 1144 C C . ARG A 1 142 ? 6.576 16.383 -2.608 1.00 94.69 142 ARG A C 1
ATOM 1146 O O . ARG A 1 142 ? 6.036 15.524 -1.912 1.00 94.69 142 ARG A O 1
ATOM 1153 N N . CYS A 1 143 ? 7.694 17.020 -2.288 1.00 92.06 143 CYS A N 1
ATOM 1154 C CA . CYS A 1 143 ? 8.486 16.677 -1.121 1.00 92.06 143 CYS A CA 1
ATOM 1155 C C . CYS A 1 143 ? 7.703 16.655 0.189 1.00 92.06 143 CYS A C 1
ATOM 1157 O O . CYS A 1 143 ? 6.654 17.287 0.352 1.00 92.06 143 CYS A O 1
ATOM 1159 N N . CYS A 1 144 ? 8.440 16.078 1.136 1.00 87.44 144 CYS A N 1
ATOM 1160 C CA . CYS A 1 144 ? 8.379 16.304 2.563 1.00 87.44 144 CYS A CA 1
ATOM 1161 C C . CYS A 1 144 ? 7.328 15.439 3.269 1.00 87.44 144 CYS A C 1
ATOM 1163 O O . CYS A 1 144 ? 6.839 14.455 2.718 1.00 87.44 144 CYS A O 1
ATOM 1165 N N . SER A 1 145 ? 7.093 15.695 4.551 1.00 80.94 145 SER A N 1
ATOM 1166 C CA . SER A 1 145 ? 6.173 14.918 5.379 1.00 80.94 145 SER A CA 1
ATOM 1167 C C . SER A 1 145 ? 4.774 15.537 5.385 1.00 80.94 145 SER A C 1
ATOM 1169 O O . SER A 1 145 ? 4.588 16.705 5.050 1.00 80.94 145 SER A O 1
ATOM 1171 N N . GLY A 1 146 ? 3.778 14.741 5.772 1.00 82.69 146 GLY A N 1
ATOM 1172 C CA . GLY A 1 146 ? 2.391 15.182 5.888 1.00 82.69 146 GLY A CA 1
ATOM 1173 C C . GLY A 1 146 ? 1.415 14.208 5.245 1.00 82.69 146 GLY A C 1
ATOM 1174 O O . GLY A 1 146 ? 1.803 13.323 4.481 1.00 82.69 146 GLY A O 1
ATOM 1175 N N . SER A 1 147 ? 0.139 14.374 5.577 1.00 84.44 147 SER A N 1
ATOM 1176 C CA . SER A 1 147 ? -0.938 13.594 4.973 1.00 84.44 147 SER A CA 1
ATOM 1177 C C . SER A 1 147 ? -1.147 14.006 3.521 1.00 84.44 147 SER A C 1
ATOM 1179 O O . SER A 1 147 ? -1.126 15.197 3.198 1.00 84.44 147 SER A O 1
ATOM 1181 N N . SER A 1 148 ? -1.399 13.025 2.660 1.00 89.44 148 SER A N 1
ATOM 1182 C CA . SER A 1 148 ? -1.791 13.299 1.276 1.00 89.44 148 SER A CA 1
ATOM 1183 C C . SER A 1 148 ? -3.299 13.420 1.115 1.00 89.44 148 SER A C 1
ATOM 1185 O O . SER A 1 148 ? -4.074 12.788 1.830 1.00 89.44 148 SER A O 1
ATOM 1187 N N . SER A 1 149 ? -3.707 14.194 0.118 1.00 87.56 149 SER A N 1
ATOM 1188 C CA . SER A 1 149 ? -5.080 14.275 -0.376 1.00 87.56 149 SER A CA 1
ATOM 1189 C C . SER A 1 149 ? -5.103 14.171 -1.902 1.00 87.56 149 SER A C 1
ATOM 1191 O O . SER A 1 149 ? -4.056 14.170 -2.554 1.00 87.56 149 SER A O 1
ATOM 1193 N N . SER A 1 150 ? -6.303 14.136 -2.485 1.00 88.88 150 SER A N 1
ATOM 1194 C CA . SER A 1 150 ? -6.483 14.119 -3.940 1.00 88.88 150 SER A CA 1
ATOM 1195 C C . SER A 1 150 ? -5.916 15.347 -4.654 1.00 88.88 150 SER A C 1
ATOM 1197 O O . SER A 1 150 ? -5.439 15.230 -5.778 1.00 88.88 150 SER A O 1
ATOM 1199 N N . SER A 1 151 ? -5.917 16.507 -3.996 1.00 88.62 151 SER A N 1
ATOM 1200 C CA . SER A 1 151 ? -5.368 17.760 -4.524 1.00 88.62 151 SER A CA 1
ATOM 1201 C C . SER A 1 151 ? -3.921 18.025 -4.102 1.00 88.62 151 SER A C 1
ATOM 1203 O O . SER A 1 151 ? -3.278 18.926 -4.637 1.00 88.62 151 SER A O 1
ATOM 1205 N N . ASN A 1 152 ? -3.392 17.266 -3.139 1.00 91.38 152 ASN A N 1
ATOM 1206 C CA . ASN A 1 152 ? -2.066 17.482 -2.581 1.00 91.38 152 ASN A CA 1
ATOM 1207 C C . ASN A 1 152 ? -1.408 16.154 -2.186 1.00 91.38 152 ASN A C 1
ATOM 1209 O O . ASN A 1 152 ? -1.491 15.711 -1.040 1.00 91.38 152 ASN A O 1
ATOM 1213 N N . VAL A 1 153 ? -0.728 15.531 -3.147 1.00 95.31 153 VAL A N 1
ATOM 1214 C CA . VAL A 1 153 ? 0.006 14.280 -2.930 1.00 95.31 153 VAL A CA 1
ATOM 1215 C C . VAL A 1 153 ? 1.401 14.589 -2.398 1.00 95.31 153 VAL A C 1
ATOM 1217 O O . VAL A 1 153 ? 2.215 15.205 -3.087 1.00 95.31 153 VAL A O 1
ATOM 1220 N N . ILE A 1 154 ? 1.688 14.127 -1.184 1.00 93.75 154 ILE A N 1
ATOM 1221 C CA . ILE A 1 154 ? 2.991 14.260 -0.536 1.00 93.75 154 ILE A CA 1
ATOM 1222 C C . ILE A 1 154 ? 3.744 12.936 -0.674 1.00 93.75 154 ILE A C 1
ATOM 1224 O O . ILE A 1 154 ? 3.213 11.873 -0.370 1.00 93.75 154 ILE A O 1
ATOM 1228 N N . MET A 1 155 ? 4.989 12.981 -1.131 1.00 93.69 155 MET A N 1
ATOM 1229 C CA . MET A 1 155 ? 5.881 11.828 -1.248 1.00 93.69 155 MET A CA 1
ATOM 1230 C C . MET A 1 155 ? 7.248 12.246 -0.728 1.00 93.69 155 MET A C 1
ATOM 1232 O O . MET A 1 155 ? 7.749 13.301 -1.098 1.00 93.69 155 MET A O 1
ATOM 1236 N N . TYR A 1 156 ? 7.890 11.423 0.101 1.00 94.31 156 TYR A N 1
ATOM 1237 C CA . TYR A 1 156 ? 9.256 11.710 0.537 1.00 94.31 156 TYR A CA 1
ATOM 1238 C C . TYR A 1 156 ? 10.161 10.535 0.227 1.00 94.31 156 TYR A C 1
ATOM 1240 O O . TYR A 1 156 ? 10.072 9.475 0.855 1.00 94.31 156 TYR A O 1
ATOM 1248 N N . TYR A 1 157 ? 11.006 10.759 -0.781 1.00 95.25 157 TYR A N 1
ATOM 1249 C CA . TYR A 1 157 ? 11.942 9.783 -1.326 1.00 95.25 157 TYR A CA 1
ATOM 1250 C C . TYR A 1 157 ? 11.254 8.474 -1.768 1.00 95.25 157 TYR A C 1
ATOM 1252 O O . TYR A 1 157 ? 11.439 7.424 -1.147 1.00 95.25 157 TYR A O 1
ATOM 1260 N N . PRO A 1 158 ? 10.418 8.518 -2.823 1.00 95.69 158 PRO A N 1
ATOM 1261 C CA . PRO A 1 158 ? 9.713 7.342 -3.312 1.00 95.69 158 PRO A CA 1
ATOM 1262 C C . PRO A 1 158 ? 10.674 6.307 -3.907 1.00 95.69 158 PRO A C 1
ATOM 1264 O O . PRO A 1 158 ? 11.541 6.636 -4.721 1.00 95.69 158 PRO A O 1
ATOM 1267 N N . SER A 1 159 ? 10.525 5.047 -3.495 1.00 93.25 159 SER A N 1
ATOM 1268 C CA . SER A 1 159 ? 11.501 3.983 -3.771 1.00 93.25 159 SER A CA 1
ATOM 1269 C C . SER A 1 159 ? 10.925 2.750 -4.462 1.00 93.25 159 SER A C 1
ATOM 1271 O O . SER A 1 159 ? 11.664 2.052 -5.144 1.00 93.25 159 SER A O 1
ATOM 1273 N N . GLY A 1 160 ? 9.628 2.473 -4.336 1.00 94.31 160 GLY A N 1
ATOM 1274 C CA . GLY A 1 160 ? 9.013 1.286 -4.929 1.00 94.31 160 GLY A CA 1
ATOM 1275 C C . GLY A 1 160 ? 7.728 1.610 -5.674 1.00 94.31 160 GLY A C 1
ATOM 1276 O O . GLY A 1 160 ? 7.011 2.542 -5.311 1.00 94.31 160 GLY A O 1
ATOM 1277 N N . VAL A 1 161 ? 7.449 0.816 -6.709 1.00 97.00 161 VAL A N 1
ATOM 1278 C CA . VAL A 1 161 ? 6.204 0.849 -7.486 1.00 97.00 161 VAL A CA 1
ATOM 1279 C C . VAL A 1 161 ? 5.721 -0.576 -7.706 1.00 97.00 161 VAL A C 1
ATOM 1281 O O . VAL A 1 161 ? 6.508 -1.457 -8.058 1.00 97.00 161 VAL A O 1
ATOM 1284 N N . ALA A 1 162 ? 4.422 -0.783 -7.546 1.00 96.44 162 ALA A N 1
ATOM 1285 C CA . ALA A 1 162 ? 3.707 -1.972 -7.976 1.00 96.44 162 ALA A CA 1
ATOM 1286 C C . ALA A 1 162 ? 2.479 -1.557 -8.792 1.00 96.44 162 ALA A C 1
ATOM 1288 O O . ALA A 1 162 ? 1.922 -0.480 -8.583 1.00 96.44 162 ALA A O 1
ATOM 1289 N N . VAL A 1 163 ? 2.054 -2.418 -9.710 1.00 96.69 163 VAL A N 1
ATOM 1290 C CA . VAL A 1 163 ? 0.777 -2.273 -10.410 1.00 96.69 163 VAL A CA 1
ATOM 1291 C C . VAL A 1 163 ? -0.091 -3.449 -9.994 1.00 96.69 163 VAL A C 1
ATOM 1293 O O . VAL A 1 163 ? 0.297 -4.601 -10.167 1.00 96.69 163 VAL A O 1
ATOM 1296 N N . ASP A 1 164 ? -1.235 -3.146 -9.397 1.00 95.38 164 ASP A N 1
ATOM 1297 C CA . ASP A 1 164 ? -2.266 -4.112 -9.050 1.00 95.38 164 ASP A CA 1
ATOM 1298 C C . ASP A 1 164 ? -3.266 -4.162 -10.204 1.00 95.38 164 ASP A C 1
ATOM 1300 O O . ASP A 1 164 ? -4.114 -3.279 -10.366 1.00 95.38 164 ASP A O 1
ATOM 1304 N N . THR A 1 165 ? -3.108 -5.192 -11.031 1.00 93.50 165 THR A N 1
ATOM 1305 C CA . THR A 1 165 ? -3.898 -5.420 -12.242 1.00 93.50 165 THR A CA 1
ATOM 1306 C C . THR A 1 165 ? -5.336 -5.825 -11.941 1.00 93.50 165 THR A C 1
ATOM 1308 O O . THR A 1 165 ? -6.212 -5.548 -12.751 1.00 93.50 165 THR A O 1
ATOM 1311 N N . ALA A 1 166 ? -5.606 -6.430 -10.781 1.00 94.88 166 ALA A N 1
ATOM 1312 C CA . ALA A 1 166 ? -6.956 -6.841 -10.404 1.00 94.88 166 ALA A CA 1
ATOM 1313 C C . ALA A 1 166 ? -7.849 -5.632 -10.093 1.00 94.88 166 ALA A C 1
ATOM 1315 O O . ALA A 1 166 ? -9.049 -5.664 -10.346 1.00 94.88 166 ALA A O 1
ATOM 1316 N N . ASN A 1 167 ? -7.253 -4.558 -9.567 1.00 94.31 167 ASN A N 1
ATOM 1317 C CA . ASN A 1 167 ? -7.965 -3.342 -9.167 1.00 94.31 167 ASN A CA 1
ATOM 1318 C C . ASN A 1 167 ? -7.608 -2.114 -10.022 1.00 94.31 167 ASN A C 1
ATOM 1320 O O . ASN A 1 167 ? -7.974 -1.001 -9.653 1.00 94.31 167 ASN A O 1
ATOM 1324 N N . ASN A 1 168 ? -6.871 -2.293 -11.126 1.00 95.62 168 ASN A N 1
ATOM 1325 C CA . ASN A 1 168 ? -6.421 -1.222 -12.025 1.00 95.62 168 ASN A CA 1
ATOM 1326 C C . ASN A 1 168 ? -5.784 -0.028 -11.292 1.00 95.62 168 ASN A C 1
ATOM 1328 O O . ASN A 1 168 ? -6.140 1.130 -11.523 1.00 95.62 168 ASN A O 1
ATOM 1332 N N . ARG A 1 169 ? -4.837 -0.305 -10.388 1.00 97.25 169 ARG A N 1
ATOM 1333 C CA . ARG A 1 169 ? -4.199 0.733 -9.565 1.00 97.25 169 ARG A CA 1
ATOM 1334 C C . ARG A 1 169 ? -2.682 0.625 -9.533 1.00 97.25 169 ARG A C 1
ATOM 1336 O O . ARG A 1 169 ? -2.111 -0.464 -9.534 1.00 97.25 169 ARG A O 1
ATOM 1343 N N . VAL A 1 170 ? -2.029 1.776 -9.448 1.00 98.38 170 VAL A N 1
ATOM 1344 C CA . VAL A 1 170 ? -0.592 1.913 -9.213 1.00 98.38 170 VAL A CA 1
ATOM 1345 C C . VAL A 1 170 ? -0.378 2.187 -7.733 1.00 98.38 170 VAL A C 1
ATOM 1347 O O . VAL A 1 170 ? -1.007 3.072 -7.161 1.00 98.38 170 VAL A O 1
ATOM 1350 N N . ILE A 1 171 ? 0.519 1.441 -7.100 1.00 98.12 171 ILE A N 1
ATOM 1351 C CA . ILE A 1 171 ? 0.889 1.630 -5.701 1.00 98.12 171 ILE A CA 1
ATOM 1352 C C . ILE A 1 171 ? 2.338 2.091 -5.662 1.00 98.12 171 ILE A C 1
ATOM 1354 O O . ILE A 1 171 ? 3.229 1.366 -6.101 1.00 98.12 171 ILE A O 1
ATOM 1358 N N . ALA A 1 172 ? 2.577 3.281 -5.121 1.00 97.31 172 ALA A N 1
ATOM 1359 C CA . ALA A 1 172 ? 3.919 3.776 -4.847 1.00 97.31 172 ALA A CA 1
ATOM 1360 C C . ALA A 1 172 ? 4.195 3.776 -3.347 1.00 97.31 172 ALA A C 1
ATOM 1362 O O . ALA A 1 172 ? 3.317 4.076 -2.538 1.00 97.31 172 ALA A O 1
ATOM 1363 N N . VAL A 1 173 ? 5.433 3.459 -2.978 1.00 95.31 173 VAL A N 1
ATOM 1364 C CA . VAL A 1 173 ? 5.896 3.510 -1.589 1.00 95.31 173 VAL A CA 1
ATOM 1365 C C . VAL A 1 173 ? 6.994 4.548 -1.428 1.00 95.31 173 VAL A C 1
ATOM 1367 O O . VAL A 1 173 ? 7.876 4.691 -2.279 1.00 95.31 173 VAL A O 1
ATOM 1370 N N . SER A 1 174 ? 6.925 5.279 -0.320 1.00 93.31 174 SER A N 1
ATOM 1371 C CA . SER A 1 174 ? 7.862 6.342 0.029 1.00 93.31 174 SER A CA 1
ATOM 1372 C C . SER A 1 174 ? 8.724 5.953 1.217 1.00 93.31 174 SER A C 1
ATOM 1374 O O . SER A 1 174 ? 8.196 5.657 2.288 1.00 93.31 174 SER A O 1
ATOM 1376 N N . TYR A 1 175 ? 10.047 5.982 1.026 1.00 89.81 175 TYR A N 1
ATOM 1377 C CA . TYR A 1 175 ? 11.015 5.508 2.013 1.00 89.81 175 TYR A CA 1
ATOM 1378 C C . TYR A 1 175 ? 10.994 6.355 3.290 1.00 89.81 175 TYR A C 1
ATOM 1380 O O . TYR A 1 175 ? 10.791 5.805 4.366 1.00 89.81 175 TYR A O 1
ATOM 1388 N N . TYR A 1 176 ? 11.118 7.682 3.176 1.00 89.62 176 TYR A N 1
ATOM 1389 C CA . TYR A 1 176 ? 11.138 8.576 4.344 1.00 89.62 176 TYR A CA 1
ATOM 1390 C C . TYR A 1 176 ? 9.751 9.013 4.807 1.00 89.62 176 TYR A C 1
ATOM 1392 O O . TYR A 1 176 ? 9.577 9.391 5.961 1.00 89.62 176 TYR A O 1
ATOM 1400 N N . LYS A 1 177 ? 8.751 8.983 3.921 1.00 89.06 177 LYS A N 1
ATOM 1401 C CA . LYS A 1 177 ? 7.370 9.250 4.336 1.00 89.06 177 LYS A CA 1
ATOM 1402 C C . LYS A 1 177 ? 6.781 8.057 5.089 1.00 89.06 177 LYS A C 1
ATOM 1404 O O . LYS A 1 177 ? 5.834 8.246 5.831 1.00 89.06 177 LYS A O 1
ATOM 1409 N N . HIS A 1 178 ? 7.312 6.846 4.911 1.00 88.44 178 HIS A N 1
ATOM 1410 C CA . HIS A 1 178 ? 6.755 5.617 5.485 1.00 88.44 178 HIS A CA 1
ATOM 1411 C C . HIS A 1 178 ? 5.277 5.401 5.105 1.00 88.44 178 HIS A C 1
ATOM 1413 O O . HIS A 1 178 ? 4.454 5.013 5.936 1.00 88.44 178 HIS A O 1
ATOM 1419 N N . SER A 1 179 ? 4.928 5.674 3.843 1.00 90.06 179 SER A N 1
ATOM 1420 C CA . SER A 1 179 ? 3.580 5.441 3.311 1.00 90.06 179 SER A CA 1
ATOM 1421 C C . SER A 1 179 ? 3.585 4.623 2.035 1.00 90.06 179 SER A C 1
ATOM 1423 O O . SER A 1 179 ? 4.489 4.745 1.205 1.00 90.06 179 SER A O 1
ATOM 1425 N N . ALA A 1 180 ? 2.500 3.876 1.854 1.00 93.75 180 ALA A N 1
ATOM 1426 C CA . ALA A 1 180 ? 2.053 3.364 0.571 1.00 93.75 180 ALA A CA 1
ATOM 1427 C C . ALA A 1 180 ? 0.875 4.212 0.082 1.00 93.75 180 ALA A C 1
ATOM 1429 O O . ALA A 1 180 ? -0.042 4.514 0.844 1.00 93.75 180 ALA A O 1
ATOM 1430 N N . GLN A 1 181 ? 0.894 4.605 -1.184 1.00 95.38 181 GLN A N 1
ATOM 1431 C CA . GLN A 1 181 ? -0.139 5.434 -1.793 1.00 95.38 181 GLN A CA 1
ATOM 1432 C C . GLN A 1 181 ? -0.637 4.753 -3.058 1.00 95.38 181 GLN A C 1
ATOM 1434 O O . GLN A 1 181 ? 0.163 4.357 -3.906 1.00 95.38 181 GLN A O 1
ATOM 1439 N N . ALA A 1 182 ? -1.952 4.595 -3.152 1.00 96.88 182 ALA A N 1
ATOM 1440 C CA . ALA A 1 182 ? -2.634 4.002 -4.286 1.00 96.88 182 ALA A CA 1
ATOM 1441 C C . ALA A 1 182 ? -3.200 5.097 -5.192 1.00 96.88 182 ALA A C 1
ATOM 1443 O O . ALA A 1 182 ? -3.820 6.054 -4.720 1.00 96.88 182 ALA A O 1
ATOM 1444 N N . PHE A 1 183 ? -3.023 4.900 -6.490 1.00 98.25 183 PHE A N 1
ATOM 1445 C CA . PHE A 1 183 ? -3.494 5.764 -7.558 1.00 98.25 183 PHE A CA 1
ATOM 1446 C C . PHE A 1 183 ? -4.197 4.926 -8.622 1.00 98.25 183 PHE A C 1
ATOM 1448 O O . PHE A 1 183 ? -3.874 3.750 -8.774 1.00 98.25 183 PHE A O 1
ATOM 1455 N N . ASP A 1 184 ? -5.105 5.508 -9.395 1.00 98.00 184 ASP A N 1
ATOM 1456 C CA . ASP A 1 184 ? -5.546 4.881 -10.642 1.00 98.00 184 ASP A CA 1
ATOM 1457 C C . ASP A 1 184 ? -4.409 4.864 -11.696 1.00 98.00 184 ASP A C 1
ATOM 1459 O O . ASP A 1 184 ? -3.312 5.399 -11.492 1.00 98.00 184 ASP A O 1
ATOM 1463 N N . LEU A 1 185 ? -4.651 4.244 -12.855 1.00 97.69 185 LEU A N 1
ATOM 1464 C CA . LEU A 1 185 ? -3.669 4.158 -13.950 1.00 97.69 185 LEU A CA 1
ATOM 1465 C C . LEU A 1 185 ? -3.341 5.520 -14.608 1.00 97.69 185 LEU A C 1
ATOM 1467 O O . LEU A 1 185 ? -2.393 5.627 -15.395 1.00 97.69 185 LEU A O 1
ATOM 1471 N N . ASN A 1 186 ? -4.085 6.575 -14.289 1.00 97.38 186 ASN A N 1
ATOM 1472 C CA . ASN A 1 186 ? -3.849 7.962 -14.686 1.00 97.38 186 ASN A CA 1
ATOM 1473 C C . ASN A 1 186 ? -3.329 8.813 -13.520 1.00 97.38 186 ASN A C 1
ATOM 1475 O O . ASN A 1 186 ? -3.394 10.034 -13.587 1.00 97.38 186 ASN A O 1
ATOM 1479 N N . LEU A 1 187 ? -2.776 8.189 -12.476 1.00 97.81 187 LEU A N 1
ATOM 1480 C CA . LEU A 1 187 ? -2.237 8.852 -11.287 1.00 97.81 187 LEU A CA 1
ATOM 1481 C C . LEU A 1 187 ? -3.263 9.669 -10.474 1.00 97.81 187 LEU A C 1
ATOM 1483 O O . LEU A 1 187 ? -2.865 10.508 -9.666 1.00 97.81 187 LEU A O 1
ATOM 1487 N N . GLY A 1 188 ? -4.565 9.422 -10.625 1.00 97.69 188 GLY A N 1
ATOM 1488 C CA . GLY A 1 188 ? -5.586 9.953 -9.722 1.00 97.69 188 GLY A CA 1
ATOM 1489 C C . GLY A 1 188 ? -5.450 9.321 -8.337 1.00 97.69 188 GLY A C 1
ATOM 1490 O O . GLY A 1 188 ? -5.458 8.100 -8.209 1.00 97.69 188 GLY A O 1
ATOM 1491 N N . PHE A 1 189 ? -5.267 10.130 -7.290 1.00 96.50 189 PHE A N 1
ATOM 1492 C CA . PHE A 1 189 ? -5.063 9.633 -5.924 1.00 96.50 189 PHE A CA 1
ATOM 1493 C C . PHE A 1 189 ? -6.321 8.946 -5.388 1.00 96.50 189 PHE A C 1
ATOM 1495 O O . PHE A 1 189 ? -7.398 9.538 -5.364 1.00 96.50 189 PHE A O 1
ATOM 1502 N N . LEU A 1 190 ? -6.157 7.715 -4.904 1.00 93.06 190 LEU A N 1
ATOM 1503 C CA . LEU A 1 190 ? -7.244 6.908 -4.354 1.00 93.06 190 LEU A CA 1
ATOM 1504 C C . LEU A 1 190 ? -7.168 6.845 -2.832 1.00 93.06 190 LEU A C 1
ATOM 1506 O O . LEU A 1 190 ? -8.164 7.049 -2.142 1.00 93.06 190 LEU A O 1
ATOM 1510 N N . LYS A 1 191 ? -5.989 6.507 -2.297 1.00 90.50 191 LYS A N 1
ATOM 1511 C CA . LYS A 1 191 ? -5.813 6.274 -0.862 1.00 90.50 191 LYS A CA 1
ATOM 1512 C C . LYS A 1 191 ? -4.350 6.332 -0.450 1.00 90.50 191 LYS A C 1
ATOM 1514 O O . LYS A 1 191 ? -3.462 5.949 -1.205 1.00 90.50 191 LYS A O 1
ATOM 1519 N N . GLU A 1 192 ? -4.120 6.710 0.799 1.00 88.69 192 GLU A N 1
ATOM 1520 C CA . GLU A 1 192 ? -2.836 6.592 1.479 1.00 88.69 192 GLU A CA 1
ATOM 1521 C C . GLU A 1 192 ? -2.962 5.656 2.685 1.00 88.69 192 GLU A C 1
ATOM 1523 O O . GLU A 1 192 ? -3.976 5.650 3.383 1.00 88.69 192 GLU A O 1
ATOM 1528 N N . ILE A 1 193 ? -1.927 4.849 2.911 1.00 83.69 193 ILE A N 1
ATOM 1529 C CA . ILE A 1 193 ? -1.741 4.033 4.107 1.00 83.69 193 ILE A CA 1
ATOM 1530 C C . ILE A 1 193 ? -0.389 4.414 4.706 1.00 83.69 193 ILE A C 1
ATOM 1532 O O . ILE A 1 193 ? 0.641 4.340 4.031 1.00 83.69 193 ILE A O 1
ATOM 1536 N N . GLY A 1 194 ? -0.393 4.799 5.981 1.00 77.81 194 GLY A N 1
ATOM 1537 C CA . GLY A 1 194 ? 0.794 5.293 6.676 1.00 77.81 194 GLY A CA 1
ATOM 1538 C C . GLY A 1 194 ? 1.181 6.720 6.279 1.00 77.81 194 GLY A C 1
ATOM 1539 O O . GLY A 1 194 ? 0.457 7.426 5.588 1.00 77.81 194 GLY A O 1
ATOM 1540 N N . GLY A 1 195 ? 2.350 7.151 6.739 1.00 71.12 195 GLY A N 1
ATOM 1541 C CA . GLY A 1 195 ? 3.005 8.416 6.406 1.00 71.12 195 GLY A CA 1
ATOM 1542 C C . GLY A 1 195 ? 2.322 9.738 6.723 1.00 71.12 195 GLY A C 1
ATOM 1543 O O . GLY A 1 195 ? 2.850 10.776 6.324 1.00 71.12 195 GLY A O 1
ATOM 1544 N N . SER A 1 196 ? 1.228 9.732 7.473 1.00 65.25 196 SER A N 1
ATOM 1545 C CA . SER A 1 196 ? 0.985 10.789 8.448 1.00 65.25 196 SER A CA 1
ATOM 1546 C C . SER A 1 196 ? 1.658 10.380 9.763 1.00 65.25 196 SER A C 1
ATOM 1548 O O . SER A 1 196 ? 1.757 9.191 10.071 1.00 65.25 196 SER A O 1
ATOM 1550 N N . ALA A 1 197 ? 2.109 11.343 10.569 1.00 53.50 197 ALA A N 1
ATOM 1551 C CA . ALA A 1 197 ? 2.578 11.109 11.941 1.00 53.50 197 ALA A CA 1
ATOM 1552 C C . ALA A 1 197 ? 1.430 10.686 12.894 1.00 53.50 197 ALA A C 1
ATOM 1554 O O . ALA A 1 197 ? 1.450 10.998 14.083 1.00 53.50 197 ALA A O 1
ATOM 1555 N N . GLY A 1 198 ? 0.386 10.030 12.372 1.00 60.75 198 GLY A N 1
ATOM 1556 C CA . GLY A 1 198 ? -0.680 9.446 13.165 1.00 60.75 198 GLY A CA 1
ATOM 1557 C C . GLY A 1 198 ? -0.114 8.324 14.025 1.00 60.75 198 GLY A C 1
ATOM 1558 O O . GLY A 1 198 ? 0.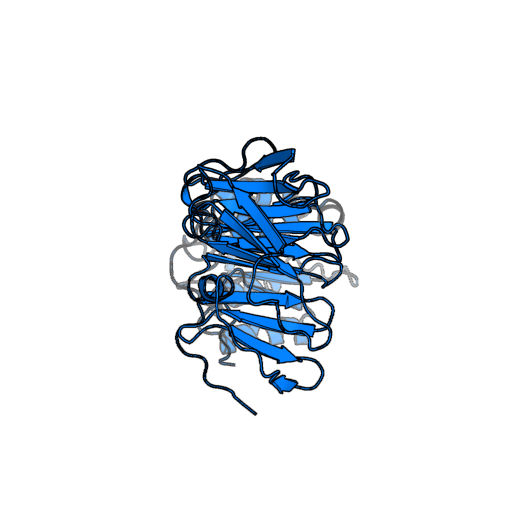666 7.488 13.570 1.00 60.75 198 GLY A O 1
ATOM 1559 N N . THR A 1 199 ? -0.495 8.307 15.294 1.00 72.31 199 THR A N 1
ATOM 1560 C CA . THR A 1 199 ? -0.128 7.205 16.183 1.00 72.31 199 THR A CA 1
ATOM 1561 C C . THR A 1 199 ? -1.016 5.996 15.876 1.00 72.31 199 THR A C 1
ATOM 1563 O O . THR A 1 199 ? -2.048 6.116 15.211 1.00 72.31 199 THR A O 1
ATOM 1566 N N . ARG A 1 200 ? -0.691 4.813 16.413 1.00 75.50 200 ARG A N 1
ATOM 1567 C CA . ARG A 1 200 ? -1.638 3.679 16.391 1.00 75.50 200 ARG A CA 1
ATOM 1568 C C . ARG A 1 200 ? -3.000 4.062 16.990 1.00 75.50 200 ARG A C 1
ATOM 1570 O O . ARG A 1 200 ? -4.026 3.566 16.538 1.00 75.50 200 ARG A O 1
ATOM 1577 N N . MET A 1 201 ? -3.007 4.995 17.947 1.00 81.88 201 MET A N 1
ATOM 1578 C CA . MET A 1 201 ? -4.224 5.552 18.535 1.00 81.88 201 MET A CA 1
ATOM 1579 C C . MET A 1 201 ? -5.050 6.339 17.510 1.00 81.88 201 MET A C 1
ATOM 1581 O O . MET A 1 201 ? -6.263 6.176 17.470 1.00 81.88 201 MET A O 1
ATOM 1585 N N . THR A 1 202 ? -4.409 7.110 16.623 1.00 80.56 202 THR A N 1
ATOM 1586 C CA . THR A 1 202 ? -5.095 7.785 15.507 1.00 80.56 202 THR A CA 1
ATOM 1587 C C . THR A 1 202 ? -5.803 6.772 14.607 1.00 80.56 202 THR A C 1
ATOM 1589 O O . THR A 1 202 ? -6.986 6.932 14.324 1.00 80.56 202 THR A O 1
ATOM 1592 N N . GLY A 1 203 ? -5.122 5.683 14.235 1.00 78.50 203 GLY A N 1
ATOM 1593 C CA . GLY A 1 203 ? -5.738 4.606 13.453 1.00 78.50 203 GLY A CA 1
ATOM 1594 C C . GLY A 1 203 ? -6.905 3.926 14.180 1.00 78.50 203 GLY A C 1
ATOM 1595 O O . GLY A 1 203 ? -7.946 3.668 13.579 1.00 78.50 203 GLY A O 1
ATOM 1596 N N . ALA A 1 204 ? -6.781 3.696 15.491 1.00 85.25 204 ALA A N 1
ATOM 1597 C CA . ALA A 1 204 ? -7.874 3.166 16.306 1.00 85.25 204 ALA A CA 1
ATOM 1598 C C . ALA A 1 204 ? -9.076 4.127 16.365 1.00 85.25 204 ALA A C 1
ATOM 1600 O O . ALA A 1 204 ? -10.221 3.681 16.275 1.00 85.25 204 ALA A O 1
ATOM 1601 N N . HIS A 1 205 ? -8.841 5.441 16.470 1.00 88.62 205 HIS A N 1
ATOM 1602 C CA . HIS A 1 205 ? -9.904 6.449 16.420 1.00 88.62 205 HIS A CA 1
ATOM 1603 C C . HIS A 1 205 ? -10.634 6.428 15.083 1.00 88.62 205 HIS A C 1
ATOM 1605 O O . HIS A 1 205 ? -11.862 6.437 15.072 1.00 88.62 205 HIS A O 1
ATOM 1611 N N . GLU A 1 206 ? -9.901 6.379 13.972 1.00 85.56 206 GLU A N 1
ATOM 1612 C CA . GLU A 1 206 ? -10.475 6.306 12.625 1.00 85.56 206 GLU A CA 1
ATOM 1613 C C . GLU A 1 206 ? -11.299 5.028 12.428 1.00 85.56 206 GLU A C 1
ATOM 1615 O O . GLU A 1 206 ? -12.428 5.100 11.942 1.00 85.56 206 GLU A O 1
ATOM 1620 N N . ALA A 1 207 ? -10.790 3.876 12.875 1.00 86.69 207 ALA A N 1
ATOM 1621 C CA . ALA A 1 207 ? -11.507 2.604 12.800 1.00 86.69 207 ALA A CA 1
ATOM 1622 C C . ALA A 1 207 ? -12.809 2.625 13.616 1.00 86.69 207 ALA A C 1
ATOM 1624 O O . ALA A 1 207 ? -13.860 2.219 13.124 1.00 86.69 207 ALA A O 1
ATOM 1625 N N . ILE A 1 208 ? -12.763 3.139 14.850 1.00 92.88 208 ILE A N 1
ATOM 1626 C CA . ILE A 1 208 ? -13.957 3.267 15.693 1.00 92.88 208 ILE A CA 1
ATOM 1627 C C . ILE A 1 208 ? -14.953 4.238 15.060 1.00 92.88 208 ILE A C 1
ATOM 1629 O O . ILE A 1 208 ? -16.140 3.920 15.017 1.00 92.88 208 ILE A O 1
ATOM 1633 N N . LYS A 1 209 ? -14.489 5.383 14.537 1.00 93.25 209 LYS A N 1
ATOM 1634 C CA . LYS A 1 209 ? -15.343 6.347 13.829 1.00 93.25 209 LYS A CA 1
ATOM 1635 C C . LYS A 1 209 ? -16.065 5.700 12.661 1.00 93.25 209 LYS A C 1
ATOM 1637 O O . LYS A 1 209 ? -17.281 5.801 12.619 1.00 93.25 209 LYS A O 1
ATOM 1642 N N . ALA A 1 210 ? -15.347 4.986 11.793 1.00 91.62 210 ALA A N 1
ATOM 1643 C CA . ALA A 1 210 ? -15.940 4.311 10.641 1.00 91.62 210 ALA A CA 1
ATOM 1644 C C . ALA A 1 210 ? -17.106 3.394 11.045 1.00 91.62 210 ALA A C 1
ATOM 1646 O O . ALA A 1 210 ? -18.145 3.411 10.395 1.00 91.62 210 ALA A O 1
ATOM 1647 N N . ILE A 1 211 ? -16.972 2.668 12.160 1.00 93.25 211 ILE A N 1
ATOM 1648 C CA . ILE A 1 211 ? -18.026 1.794 12.690 1.00 93.25 211 ILE A CA 1
ATOM 1649 C C . ILE A 1 211 ? -19.217 2.606 13.217 1.00 93.25 211 ILE A C 1
ATOM 1651 O O . ILE A 1 211 ? -20.363 2.307 12.891 1.00 93.25 211 ILE A O 1
ATOM 1655 N N . VAL A 1 212 ? -18.972 3.627 14.045 1.00 96.31 212 VAL A N 1
ATOM 1656 C CA . VAL A 1 212 ? -20.054 4.395 14.693 1.00 96.31 212 VAL A CA 1
ATOM 1657 C C . VAL A 1 212 ? -20.692 5.454 13.789 1.00 96.31 212 VAL A C 1
ATOM 1659 O O . VAL A 1 212 ? -21.625 6.131 14.215 1.00 96.31 212 VAL A O 1
ATOM 1662 N N . THR A 1 213 ? -20.203 5.620 12.560 1.00 96.00 213 THR A N 1
ATOM 1663 C CA . THR A 1 213 ? -20.821 6.463 11.525 1.00 96.00 213 THR A CA 1
ATOM 1664 C C . THR A 1 213 ? -21.433 5.662 10.378 1.00 96.00 213 THR A C 1
ATOM 1666 O O . THR A 1 213 ? -22.034 6.259 9.490 1.00 96.00 213 THR A O 1
ATOM 1669 N N . ASP A 1 214 ? -21.295 4.334 10.374 1.00 95.88 214 ASP A N 1
ATOM 1670 C CA . ASP A 1 214 ? -21.916 3.477 9.364 1.00 95.88 214 ASP A CA 1
ATOM 1671 C C . ASP A 1 214 ? -23.435 3.414 9.591 1.00 95.88 214 ASP A C 1
ATOM 1673 O O . ASP A 1 214 ? -23.912 2.973 10.643 1.00 95.88 214 ASP A O 1
ATOM 1677 N N . SER A 1 215 ? -24.221 3.876 8.618 1.00 93.69 215 SER A N 1
ATOM 1678 C CA . SER A 1 215 ? -25.683 3.922 8.725 1.00 93.69 215 SER A CA 1
ATOM 1679 C C . SER A 1 215 ? -26.318 2.533 8.800 1.00 93.69 215 SER A C 1
ATOM 1681 O O . SER A 1 215 ? -27.324 2.367 9.488 1.00 93.69 215 SER A O 1
ATOM 1683 N N . SER A 1 216 ? -25.715 1.524 8.165 1.00 93.69 216 SER A N 1
ATOM 1684 C CA . SER A 1 216 ? -26.212 0.146 8.200 1.00 93.69 216 SER A CA 1
ATOM 1685 C C . SER A 1 216 ? -26.081 -0.473 9.592 1.00 93.69 216 SER A C 1
ATOM 1687 O O . SER A 1 216 ? -26.938 -1.250 10.012 1.00 93.69 216 SER A O 1
ATOM 1689 N N . LEU A 1 217 ? -25.052 -0.076 10.347 1.00 93.31 217 LEU A N 1
ATOM 1690 C CA . LEU A 1 217 ? -24.856 -0.516 11.726 1.00 93.31 217 LEU A CA 1
ATOM 1691 C C . LEU A 1 217 ? -25.656 0.340 12.712 1.00 93.31 217 LEU A C 1
ATOM 1693 O O . LEU A 1 217 ? -26.337 -0.183 13.595 1.00 93.31 217 LEU A O 1
ATOM 1697 N N . THR A 1 218 ? -25.595 1.664 12.573 1.00 94.25 218 THR A N 1
ATOM 1698 C CA . THR A 1 218 ? -26.230 2.599 13.518 1.00 94.25 218 THR A CA 1
ATOM 1699 C C . THR A 1 218 ? -27.757 2.589 13.476 1.00 94.25 218 THR A C 1
ATOM 1701 O O . THR A 1 218 ? -28.378 3.019 14.445 1.00 94.25 218 THR A O 1
ATOM 1704 N N . ALA A 1 219 ? -28.367 2.031 12.426 1.00 91.44 219 ALA A N 1
ATOM 1705 C CA . ALA A 1 219 ? -29.809 1.805 12.358 1.00 91.44 219 ALA A CA 1
ATOM 1706 C C . ALA A 1 219 ? -30.318 0.709 13.317 1.00 91.44 219 ALA A C 1
ATOM 1708 O O . ALA A 1 219 ? -31.475 0.761 13.728 1.00 91.44 219 ALA A O 1
ATOM 1709 N N . GLY A 1 220 ? -29.482 -0.275 13.675 1.00 90.19 220 GLY A N 1
ATOM 1710 C CA . GLY A 1 220 ? -29.921 -1.464 14.425 1.00 90.19 220 GLY A CA 1
ATOM 1711 C C . GLY A 1 220 ? -29.086 -1.826 15.654 1.00 90.19 220 GLY A C 1
ATOM 1712 O O . GLY A 1 220 ? -29.461 -2.732 16.395 1.00 90.19 220 GLY A O 1
ATOM 1713 N N . VAL A 1 221 ? -27.959 -1.149 15.893 1.00 94.69 221 VAL A N 1
ATOM 1714 C CA . VAL A 1 221 ? -27.015 -1.507 16.960 1.00 94.69 221 VAL A CA 1
ATOM 1715 C C . VAL A 1 221 ? -26.966 -0.433 18.046 1.00 94.69 221 VAL A C 1
ATOM 1717 O O . VAL A 1 221 ? -26.749 0.749 17.787 1.00 94.69 221 VAL A O 1
ATOM 1720 N N . ASN A 1 222 ? -27.088 -0.865 19.303 1.00 97.12 222 ASN A N 1
ATOM 1721 C CA . ASN A 1 222 ? -26.802 -0.033 20.469 1.00 97.12 222 ASN A CA 1
ATOM 1722 C C . ASN A 1 222 ? -25.301 -0.072 20.779 1.00 97.12 222 ASN A C 1
ATOM 1724 O O . ASN A 1 222 ? -24.761 -1.115 21.142 1.00 97.12 222 ASN A O 1
ATOM 1728 N N . PHE A 1 223 ? -24.627 1.073 20.695 1.00 98.31 223 PHE A N 1
ATOM 1729 C CA . PHE A 1 223 ? -23.176 1.143 20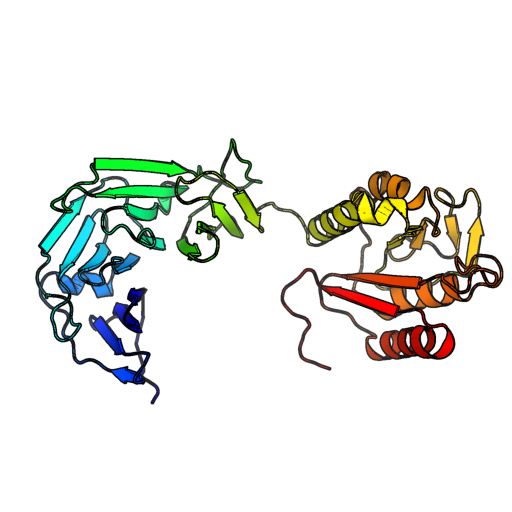.879 1.00 98.31 223 PHE A CA 1
ATOM 1730 C C . PHE A 1 223 ? -22.793 1.561 22.293 1.00 98.31 223 PHE A C 1
ATOM 1732 O O . PHE A 1 223 ? -23.310 2.542 22.824 1.00 98.31 223 PHE A O 1
ATOM 1739 N N . GLY A 1 224 ? -21.860 0.830 22.897 1.00 98.12 224 GLY A N 1
ATOM 1740 C CA . GLY A 1 224 ? -21.142 1.228 24.108 1.00 98.12 224 GLY A CA 1
ATOM 1741 C C . GLY A 1 224 ? -19.654 1.381 23.807 1.00 98.12 224 GLY A C 1
ATOM 1742 O O . GLY A 1 224 ? -19.173 0.903 22.782 1.00 98.12 224 GLY A O 1
ATOM 1743 N N . PHE A 1 225 ? -18.914 2.044 24.692 1.00 98.12 225 PHE A N 1
ATOM 1744 C CA . PHE A 1 225 ? -17.483 2.256 24.502 1.00 98.12 225 PHE A CA 1
ATOM 1745 C C . PHE A 1 225 ? -16.724 2.256 25.820 1.00 98.12 225 PHE A C 1
ATOM 1747 O O . PHE A 1 225 ? -17.094 2.943 26.777 1.00 98.12 225 PHE A O 1
ATOM 1754 N N . ALA A 1 226 ? -15.622 1.515 25.829 1.00 97.31 226 ALA A N 1
ATOM 1755 C CA . ALA A 1 226 ? -14.610 1.547 26.864 1.00 97.31 226 ALA A CA 1
ATOM 1756 C C . ALA A 1 226 ? -13.233 1.715 26.223 1.00 97.31 226 ALA A C 1
ATOM 1758 O O . ALA A 1 226 ? -12.984 1.192 25.139 1.00 97.31 226 ALA A O 1
ATOM 1759 N N . TYR A 1 227 ? -12.335 2.395 26.927 1.00 95.44 227 TYR A N 1
ATOM 1760 C CA . TYR A 1 227 ? -10.907 2.350 26.630 1.00 95.44 227 TYR A CA 1
ATOM 1761 C C . TYR A 1 227 ? -10.180 1.543 27.699 1.00 95.44 227 TYR A C 1
ATOM 1763 O O . TYR A 1 227 ? -10.667 1.401 28.829 1.00 95.44 227 TYR A O 1
ATOM 1771 N N . TRP A 1 228 ? -9.027 1.006 27.319 1.00 94.38 228 TRP A N 1
ATOM 1772 C CA . TRP A 1 228 ? -8.283 0.061 28.130 1.00 94.38 228 TRP A CA 1
ATOM 1773 C C . TRP A 1 228 ? -6.771 0.226 27.961 1.00 94.38 228 TRP A C 1
ATOM 1775 O O . TRP A 1 228 ? -6.300 0.650 26.906 1.00 94.38 228 TRP A O 1
ATOM 1785 N N . ALA A 1 229 ? -6.041 -0.118 29.019 1.00 93.31 229 ALA A N 1
ATOM 1786 C CA . ALA A 1 229 ? -4.587 -0.190 29.108 1.00 93.31 229 ALA A CA 1
ATOM 1787 C C . ALA A 1 229 ? -4.202 -1.045 30.333 1.00 93.31 229 ALA A C 1
ATOM 1789 O O . ALA A 1 229 ? -5.048 -1.642 31.003 1.00 93.31 229 ALA A O 1
ATOM 1790 N N . SER A 1 230 ? -2.920 -1.069 30.681 1.00 90.94 230 SER A N 1
ATOM 1791 C CA . SER A 1 230 ? -2.418 -1.647 31.925 1.00 90.94 230 SER A CA 1
ATOM 1792 C C . SER A 1 230 ? -2.969 -0.952 33.170 1.00 90.94 230 SER A C 1
ATOM 1794 O O . SER A 1 230 ? -3.295 0.236 33.148 1.00 90.94 230 SER A O 1
ATOM 1796 N N . GLY A 1 231 ? -2.984 -1.670 34.291 1.00 89.06 231 GLY A N 1
ATOM 1797 C CA . GLY A 1 231 ? -3.338 -1.131 35.603 1.00 89.06 231 GLY A CA 1
ATOM 1798 C C . GLY A 1 231 ? -4.746 -1.506 36.063 1.00 89.06 231 GLY A C 1
ATOM 1799 O O . GLY A 1 231 ? -5.359 -2.458 35.577 1.00 89.06 231 GLY A O 1
ATOM 1800 N N . SER A 1 232 ? -5.253 -0.770 37.057 1.00 89.50 232 SER A N 1
ATOM 1801 C CA . SER A 1 232 ? -6.558 -1.058 37.663 1.00 89.50 232 SER A CA 1
ATOM 1802 C C . SER A 1 232 ? -7.681 -0.920 36.635 1.00 89.50 232 SER A C 1
ATOM 1804 O O . SER A 1 232 ? -7.747 0.063 35.898 1.00 89.50 232 SER A O 1
ATOM 1806 N N . SER A 1 233 ? -8.555 -1.922 36.580 1.00 94.75 233 SER A N 1
ATOM 1807 C CA . SER A 1 233 ? -9.584 -2.081 35.553 1.00 94.75 233 SER A CA 1
ATOM 1808 C C . SER A 1 233 ? -10.847 -2.713 36.128 1.00 94.75 233 SER A C 1
ATOM 1810 O O . SER A 1 233 ? -10.815 -3.374 37.170 1.00 94.75 233 SER A O 1
ATOM 1812 N N . GLY A 1 234 ? -11.965 -2.529 35.429 1.00 97.00 234 GLY A N 1
ATOM 1813 C CA . GLY A 1 234 ? -13.244 -3.151 35.754 1.00 97.00 234 GLY A CA 1
ATOM 1814 C C . GLY A 1 234 ? -14.419 -2.185 35.687 1.00 97.00 234 GLY A C 1
ATOM 1815 O O . GLY A 1 234 ? -14.298 -1.038 35.264 1.00 97.00 234 GLY A O 1
ATOM 1816 N N . PHE A 1 235 ? -15.568 -2.670 36.131 1.00 98.38 235 PHE A N 1
ATOM 1817 C CA . PHE A 1 235 ? -16.829 -1.960 36.197 1.00 98.38 235 PHE A CA 1
ATOM 1818 C C . PHE A 1 235 ? -17.631 -2.462 37.406 1.00 98.38 235 PHE A C 1
ATOM 1820 O O . PHE A 1 235 ? -17.762 -3.660 37.628 1.00 98.38 235 PHE A O 1
ATOM 1827 N N . LYS A 1 236 ? -18.163 -1.548 38.216 1.00 98.12 236 LYS A N 1
ATOM 1828 C CA . LYS A 1 236 ? -19.015 -1.857 39.378 1.00 98.12 236 LYS A CA 1
ATOM 1829 C C . LYS A 1 236 ? -20.319 -1.073 39.336 1.00 98.12 236 LYS A C 1
ATOM 1831 O O . LYS A 1 236 ? -21.378 -1.617 39.638 1.00 98.12 236 LYS A O 1
ATOM 1836 N N . SER A 1 237 ? -20.255 0.206 38.977 1.00 98.12 237 SER A N 1
ATOM 1837 C CA . SER A 1 237 ? -21.440 1.057 38.910 1.00 98.12 237 SER A CA 1
ATOM 1838 C C . SER A 1 237 ? -21.324 2.177 37.884 1.00 98.12 237 SER A C 1
ATOM 1840 O O . SER A 1 237 ? -20.253 2.432 37.330 1.00 98.12 237 SER A O 1
ATOM 1842 N N . TRP A 1 238 ? -22.453 2.842 37.643 1.00 98.44 238 TRP A N 1
ATOM 1843 C CA . TRP A 1 238 ? -22.588 3.995 36.765 1.00 98.44 238 TRP A CA 1
A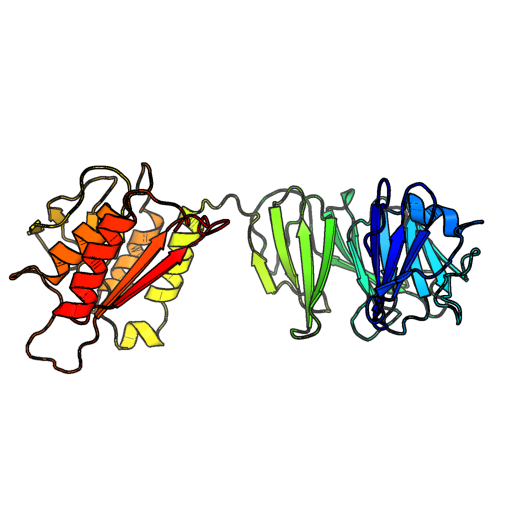TOM 1844 C C . TRP A 1 238 ? -23.371 5.098 37.474 1.00 98.44 238 TRP A C 1
ATOM 1846 O O . TRP A 1 238 ? -24.372 4.806 38.131 1.00 98.44 238 TRP A O 1
ATOM 1856 N N . SER A 1 239 ? -22.949 6.351 37.320 1.00 98.00 239 SER A N 1
ATOM 1857 C CA . SER A 1 239 ? -23.700 7.525 37.769 1.00 98.00 239 SER A CA 1
ATOM 1858 C C . SER A 1 239 ? -23.976 8.489 36.614 1.00 98.00 239 SER A C 1
ATOM 1860 O O . SER A 1 239 ? -23.153 8.652 35.714 1.00 98.00 239 SER A O 1
ATOM 1862 N N . GLY A 1 240 ? -25.141 9.141 36.646 1.00 97.38 240 GLY A N 1
ATOM 1863 C CA . GLY A 1 240 ? -25.574 10.097 35.624 1.00 97.38 240 GLY A CA 1
ATOM 1864 C C . GLY A 1 240 ? -26.210 9.451 34.389 1.00 97.38 240 GLY A C 1
ATOM 1865 O O . GLY A 1 240 ? -26.603 8.282 34.399 1.00 97.38 240 GLY A O 1
ATOM 1866 N N . ASN A 1 241 ? -26.325 10.235 33.315 1.00 97.88 241 ASN A N 1
ATOM 1867 C CA . ASN A 1 241 ? -26.950 9.816 32.058 1.00 97.88 241 ASN A CA 1
ATOM 1868 C C . ASN A 1 241 ? -26.227 8.607 31.435 1.00 97.88 241 ASN A C 1
ATOM 1870 O O . ASN A 1 241 ? -25.013 8.466 31.556 1.00 97.88 241 ASN A O 1
ATOM 1874 N N . ILE A 1 242 ? -26.962 7.735 30.743 1.00 96.88 242 ILE A N 1
ATOM 1875 C CA . ILE A 1 242 ? -26.438 6.487 30.168 1.00 96.88 242 ILE A CA 1
ATOM 1876 C C . ILE A 1 242 ? -25.264 6.687 29.188 1.00 96.88 242 ILE A C 1
ATOM 1878 O O . ILE A 1 242 ? -24.355 5.862 29.159 1.00 96.88 242 ILE A O 1
ATOM 1882 N N . THR A 1 243 ? -25.225 7.789 28.433 1.00 97.62 243 THR A N 1
ATOM 1883 C CA . THR A 1 243 ? -24.163 8.043 27.439 1.00 97.62 243 THR A CA 1
ATOM 1884 C C . THR A 1 243 ? -23.095 9.039 27.896 1.00 97.62 243 THR A C 1
ATOM 1886 O O . THR A 1 243 ? -21.976 9.003 27.389 1.00 97.62 243 THR A O 1
ATOM 1889 N N . THR A 1 244 ? -23.405 9.923 28.849 1.00 97.25 244 THR A N 1
ATOM 1890 C CA . THR A 1 244 ? -22.492 10.997 29.295 1.00 97.25 244 THR A CA 1
ATOM 1891 C C . THR A 1 244 ? -22.072 10.902 30.762 1.00 97.25 244 THR A C 1
ATOM 1893 O O . THR A 1 244 ? -21.262 11.707 31.216 1.00 97.25 244 THR A O 1
ATOM 1896 N N . GLY A 1 245 ? -22.605 9.926 31.498 1.00 97.00 245 GLY A N 1
ATOM 1897 C CA . GLY A 1 245 ? -22.272 9.647 32.890 1.00 97.00 245 GLY A CA 1
ATOM 1898 C C . GLY A 1 245 ? -20.868 9.071 33.105 1.00 97.00 245 GLY A C 1
ATOM 1899 O O . GLY A 1 245 ? -19.999 9.109 32.232 1.00 97.00 245 GLY A O 1
ATOM 1900 N N . LYS A 1 246 ? -20.633 8.544 34.310 1.00 97.25 246 LYS A N 1
ATOM 1901 C CA . LYS A 1 246 ? -19.313 8.083 34.757 1.00 97.25 246 LYS A CA 1
ATOM 1902 C C . LYS A 1 246 ? -19.382 6.680 35.354 1.00 97.25 246 LYS A C 1
ATOM 1904 O O . LYS A 1 246 ? -20.158 6.421 36.273 1.00 97.25 246 LYS A O 1
ATOM 1909 N N . ALA A 1 247 ? -18.529 5.784 34.862 1.00 97.81 247 ALA A N 1
ATOM 1910 C CA . ALA A 1 247 ? -18.318 4.472 35.461 1.00 97.81 247 ALA A CA 1
ATOM 1911 C C . ALA A 1 247 ? -17.472 4.547 36.745 1.00 97.81 247 ALA A C 1
ATOM 1913 O O . ALA A 1 247 ? -16.627 5.429 36.910 1.00 97.81 247 ALA A O 1
ATOM 1914 N N . LYS A 1 248 ? -17.660 3.575 37.641 1.00 97.44 248 LYS A N 1
ATOM 1915 C CA . LYS A 1 248 ? -16.764 3.293 38.769 1.00 97.44 248 LYS A CA 1
ATOM 1916 C C . LYS A 1 248 ? -16.325 1.824 38.703 1.00 97.44 248 LYS A C 1
ATOM 1918 O O . LYS A 1 248 ? -17.205 0.965 38.750 1.00 97.44 248 LYS A O 1
ATOM 1923 N N . PRO A 1 249 ? -15.016 1.512 38.664 1.00 96.75 249 PRO A N 1
ATOM 1924 C CA . PRO A 1 249 ? -13.898 2.442 38.473 1.00 96.75 249 PRO A CA 1
ATOM 1925 C C . PRO A 1 249 ? -13.882 3.063 37.061 1.00 96.75 249 PRO A C 1
ATOM 1927 O O . PRO A 1 249 ? -14.477 2.535 36.127 1.00 96.75 249 PRO A O 1
ATOM 1930 N N . CYS A 1 250 ? -13.208 4.204 36.931 1.00 95.25 250 CYS A N 1
ATOM 1931 C CA . CYS A 1 250 ? -12.903 4.866 35.662 1.00 95.25 250 CYS A CA 1
ATOM 1932 C C . CYS A 1 250 ? -11.649 5.720 35.873 1.00 95.25 250 CYS A C 1
ATOM 1934 O O . CYS A 1 250 ? -11.689 6.693 36.630 1.00 95.25 250 CYS A O 1
ATOM 1936 N N . THR A 1 251 ? -10.540 5.331 35.251 1.00 93.50 251 THR A N 1
ATOM 1937 C CA . THR A 1 251 ? -9.234 6.001 35.356 1.00 93.50 251 THR A CA 1
ATOM 1938 C C . THR A 1 251 ? -8.779 6.505 33.988 1.00 93.50 251 THR A C 1
ATOM 1940 O O . THR A 1 251 ? -9.486 6.329 32.995 1.00 93.50 251 THR A O 1
ATOM 1943 N N . SER A 1 252 ? -7.608 7.139 33.905 1.00 92.25 252 SER A N 1
ATOM 1944 C CA . SER A 1 252 ? -7.002 7.519 32.621 1.00 92.25 252 SER A CA 1
ATOM 1945 C C . SER A 1 252 ? -6.577 6.308 31.780 1.00 92.25 252 SER A C 1
ATOM 1947 O O . SER A 1 252 ? -6.517 6.421 30.563 1.00 92.25 252 SER A O 1
ATOM 1949 N N . GLN A 1 253 ? -6.333 5.151 32.402 1.00 94.19 253 GLN A N 1
ATOM 1950 C CA . GLN A 1 253 ? -5.947 3.914 31.716 1.00 94.19 253 GLN A CA 1
ATOM 1951 C C . GLN A 1 253 ? -7.151 3.072 31.287 1.00 94.19 253 GLN A C 1
ATOM 1953 O O . GLN A 1 253 ? -7.168 2.525 30.191 1.00 94.19 253 GLN A O 1
ATOM 1958 N N . ASN A 1 254 ? -8.165 2.958 32.148 1.00 96.06 254 ASN A N 1
ATOM 1959 C CA . ASN A 1 254 ? -9.264 2.012 31.969 1.00 96.06 254 ASN A CA 1
ATOM 1960 C C . ASN A 1 254 ? -10.59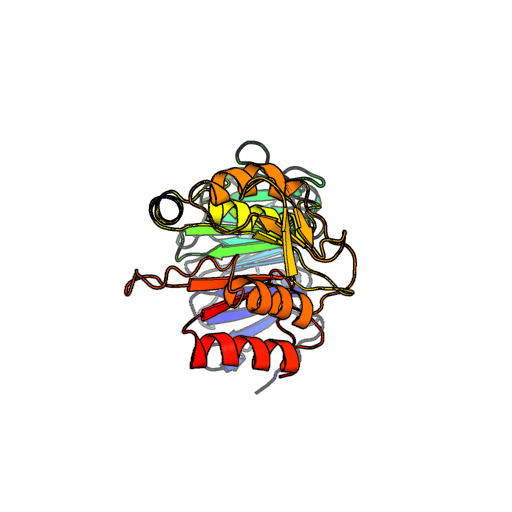8 2.639 32.367 1.00 96.06 254 ASN A C 1
ATOM 1962 O O . ASN A 1 254 ? -10.777 3.056 33.514 1.00 96.06 254 ASN A O 1
ATOM 1966 N N . CYS A 1 255 ? -11.563 2.682 31.449 1.00 96.88 255 CYS A N 1
ATOM 1967 C CA . CYS A 1 255 ? -12.892 3.201 31.756 1.00 96.88 255 CYS A CA 1
ATOM 1968 C C . CYS A 1 255 ? -13.940 2.751 30.740 1.00 96.88 255 CYS A C 1
ATOM 1970 O O . CYS A 1 255 ? -13.756 2.934 29.538 1.00 96.88 255 CYS A O 1
ATOM 1972 N N . LEU A 1 256 ? -15.092 2.280 31.230 1.00 98.19 256 LEU A N 1
ATOM 1973 C CA . LEU A 1 256 ? -16.327 2.293 30.447 1.00 98.19 256 LEU A CA 1
ATOM 1974 C C . LEU A 1 256 ? -16.812 3.745 30.357 1.00 98.19 256 LEU A C 1
ATOM 1976 O O . LEU A 1 256 ? -17.203 4.333 31.363 1.00 98.19 256 LEU A O 1
ATOM 1980 N N . LYS A 1 257 ? -16.740 4.338 29.166 1.00 97.25 257 LYS A N 1
ATOM 1981 C CA . LYS A 1 257 ? -16.986 5.768 28.937 1.00 97.25 257 LYS A CA 1
ATOM 1982 C C . LYS A 1 257 ? -18.383 6.056 28.391 1.00 97.25 257 LYS A C 1
ATOM 1984 O O . LYS A 1 257 ? -18.882 7.159 28.580 1.00 97.25 257 LYS A O 1
ATOM 1989 N N . VAL A 1 258 ? -19.004 5.074 27.739 1.00 98.44 258 VAL A N 1
ATOM 1990 C CA . VAL A 1 258 ? -20.370 5.140 27.201 1.00 98.44 258 VAL A CA 1
ATOM 1991 C C . VAL A 1 258 ? -21.023 3.777 27.424 1.00 98.44 258 VAL A C 1
ATOM 1993 O O . VAL A 1 258 ? -20.471 2.761 26.997 1.00 98.44 258 VAL A O 1
ATOM 1996 N N . ARG A 1 259 ? -22.182 3.721 28.088 1.00 98.25 259 ARG A N 1
ATOM 1997 C CA . ARG A 1 259 ? -22.975 2.481 28.155 1.00 98.25 259 ARG A CA 1
ATOM 1998 C C . ARG A 1 259 ? -23.698 2.248 26.831 1.00 98.25 259 ARG A C 1
ATOM 2000 O O . ARG A 1 259 ? -24.046 3.210 26.149 1.00 98.25 259 ARG A O 1
ATOM 2007 N N . ALA A 1 260 ? -23.941 0.982 26.491 1.00 97.94 260 ALA A N 1
ATOM 2008 C CA . ALA A 1 260 ? -24.603 0.634 25.241 1.00 97.94 260 ALA A CA 1
ATOM 2009 C C . ALA A 1 260 ? -26.009 1.243 25.170 1.00 97.94 260 ALA A C 1
ATOM 2011 O O . ALA A 1 260 ? -26.833 1.025 26.059 1.00 97.94 260 ALA A O 1
ATOM 2012 N N . HIS A 1 261 ? -26.251 2.051 24.138 1.00 97.44 261 HIS A N 1
ATOM 2013 C CA . HIS A 1 261 ? -27.499 2.786 23.947 1.00 97.44 261 HIS A CA 1
ATOM 2014 C C . HIS A 1 261 ? -27.662 3.211 22.479 1.00 97.44 261 HIS A C 1
ATOM 2016 O O . HIS A 1 261 ? -26.666 3.345 21.765 1.00 97.44 261 HIS A O 1
ATOM 2022 N N . LYS A 1 262 ? -28.894 3.521 22.050 1.00 96.00 262 LYS A N 1
ATOM 2023 C CA . LYS A 1 262 ? -29.194 3.968 20.675 1.00 96.00 262 LYS A CA 1
ATOM 2024 C C . LYS A 1 262 ? -28.455 5.251 20.278 1.00 96.00 262 LYS A C 1
ATOM 2026 O O . LYS A 1 262 ? -28.045 5.427 19.143 1.00 96.00 262 LYS A O 1
ATOM 2031 N N . GLN A 1 263 ? -28.219 6.140 21.245 1.00 97.25 263 GLN A N 1
ATOM 2032 C CA . GLN A 1 263 ? -27.437 7.374 21.050 1.00 97.25 263 GLN A CA 1
ATOM 2033 C C . GLN A 1 263 ? -25.927 7.168 21.249 1.00 97.25 263 GLN A C 1
ATOM 2035 O O . GLN A 1 263 ? -25.149 8.116 21.143 1.00 97.25 263 GLN A O 1
ATOM 2040 N N . GLY A 1 264 ? -25.500 5.946 21.572 1.00 98.06 264 GLY A N 1
ATOM 2041 C CA . GLY A 1 264 ? -24.114 5.642 21.891 1.00 98.06 264 GLY A CA 1
ATOM 2042 C C . GLY A 1 264 ? -23.171 5.921 20.728 1.00 98.06 264 GLY A C 1
ATOM 2043 O O . GLY A 1 264 ? -22.130 6.529 20.941 1.00 98.06 264 GLY A O 1
ATOM 2044 N N . ALA A 1 265 ? -23.569 5.586 19.497 1.00 98.06 265 ALA A N 1
ATOM 2045 C CA . ALA A 1 265 ? -22.765 5.825 18.299 1.00 98.06 265 ALA A CA 1
ATOM 2046 C C . ALA A 1 265 ? -22.423 7.313 18.121 1.00 98.06 265 ALA A C 1
ATOM 2048 O O . ALA A 1 265 ? -21.251 7.688 18.049 1.00 98.06 265 ALA A O 1
ATOM 2049 N N . SER A 1 266 ? -23.450 8.170 18.167 1.00 97.62 266 SER A N 1
ATOM 2050 C CA . SER A 1 266 ? -23.297 9.628 18.104 1.00 97.62 266 SER A CA 1
ATOM 2051 C C . SER A 1 266 ? -22.369 10.142 19.206 1.00 97.62 266 SER A C 1
ATOM 2053 O O . SER A 1 266 ? -21.439 10.907 18.938 1.00 97.62 266 SER A O 1
ATOM 2055 N N . ARG A 1 267 ? -22.550 9.662 20.444 1.00 97.94 267 ARG A N 1
ATOM 2056 C CA . ARG A 1 267 ? -21.701 10.070 21.564 1.00 97.94 267 ARG A CA 1
ATOM 2057 C C . ARG A 1 267 ? -20.248 9.635 21.389 1.00 97.94 267 ARG A C 1
ATOM 2059 O O . ARG A 1 267 ? -19.350 10.421 21.675 1.00 97.94 267 ARG A O 1
ATOM 2066 N N . ILE A 1 268 ? -20.005 8.408 20.938 1.00 98.31 268 ILE A N 1
ATOM 2067 C CA . ILE A 1 268 ? -18.654 7.886 20.707 1.00 98.31 268 ILE A CA 1
ATOM 2068 C C . ILE A 1 268 ? -17.953 8.723 19.639 1.00 98.31 268 ILE A C 1
ATOM 2070 O O . ILE A 1 268 ? -16.826 9.156 19.866 1.00 98.31 268 ILE A O 1
ATOM 2074 N N . ASN A 1 269 ? -18.635 9.037 18.534 1.00 97.50 269 ASN A N 1
ATOM 2075 C CA . ASN A 1 269 ? -18.077 9.866 17.466 1.00 97.50 269 ASN A CA 1
ATOM 2076 C C . ASN A 1 269 ? -17.615 11.250 17.972 1.00 97.50 269 ASN A C 1
ATOM 2078 O O . ASN A 1 269 ? -16.572 11.744 17.547 1.00 97.50 269 ASN A O 1
ATOM 2082 N N . GLN A 1 270 ? -18.343 11.842 18.928 1.00 96.94 270 GLN A N 1
ATOM 2083 C CA . GLN A 1 270 ? -17.978 13.124 19.546 1.00 96.94 270 GLN A CA 1
ATOM 2084 C C . GLN A 1 270 ? -16.724 13.049 20.426 1.00 96.94 270 GLN A C 1
ATOM 2086 O O . GLN A 1 270 ? -15.978 14.021 20.500 1.00 96.94 270 GLN A O 1
ATOM 2091 N N . ILE A 1 271 ? -16.511 11.939 21.141 1.00 96.25 271 ILE A N 1
ATOM 2092 C CA . ILE A 1 271 ? -15.472 11.864 22.183 1.00 96.25 271 ILE A CA 1
ATOM 2093 C C . ILE A 1 271 ? -14.230 11.085 21.766 1.00 96.25 271 ILE A C 1
ATOM 2095 O O . ILE A 1 271 ? -13.202 11.200 22.424 1.00 96.25 271 ILE A O 1
ATOM 2099 N N . ILE A 1 272 ? -14.305 10.254 20.725 1.00 94.81 272 ILE A N 1
ATOM 2100 C CA . ILE A 1 272 ? -13.273 9.244 20.476 1.00 94.81 272 ILE A CA 1
ATOM 2101 C C . ILE A 1 272 ? -11.887 9.851 20.242 1.00 94.81 272 ILE A C 1
ATOM 2103 O O . ILE A 1 272 ? -10.906 9.332 20.760 1.00 94.81 272 ILE A O 1
ATOM 2107 N N . THR A 1 273 ? -11.797 11.000 19.571 1.00 90.50 273 THR A N 1
ATOM 2108 C CA . THR A 1 273 ? -10.513 11.667 19.297 1.00 90.50 273 THR A CA 1
ATOM 2109 C C . THR A 1 273 ? -9.837 12.244 20.536 1.00 90.50 273 THR A C 1
ATOM 2111 O O . THR A 1 273 ? -8.643 12.517 20.493 1.00 90.50 273 THR A O 1
ATOM 2114 N N . SER A 1 274 ? -10.563 12.431 21.646 1.00 89.88 274 SER A N 1
ATOM 2115 C CA . SER A 1 274 ? -9.975 12.893 22.909 1.00 89.88 274 SER A CA 1
ATOM 2116 C C . SER A 1 274 ? -9.486 11.741 23.794 1.00 89.88 274 SER A C 1
ATOM 2118 O O . SER A 1 274 ? -9.028 11.976 24.911 1.00 89.88 274 SER A O 1
ATOM 2120 N N . VAL A 1 275 ? -9.658 10.490 23.364 1.00 90.62 275 VAL A N 1
ATOM 2121 C CA . VAL A 1 275 ? -9.329 9.307 24.162 1.00 90.62 275 VAL A CA 1
ATOM 2122 C C . VAL A 1 275 ? -7.898 8.884 23.872 1.00 90.62 275 VAL A C 1
ATOM 2124 O O . VAL A 1 275 ? -7.575 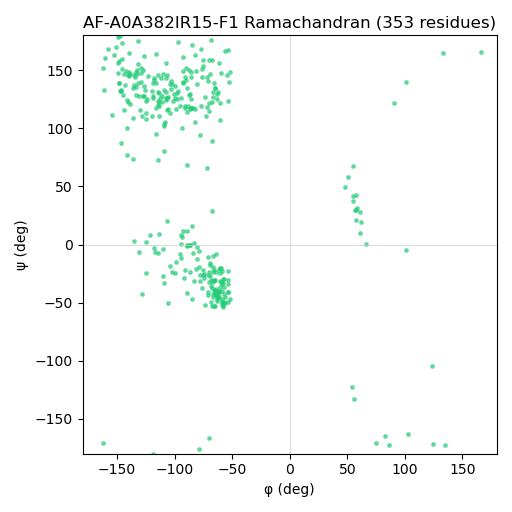8.501 22.754 1.00 90.62 275 VAL A O 1
ATOM 2127 N N . ASN A 1 276 ? -7.044 8.917 24.890 1.00 88.19 276 ASN A N 1
ATOM 2128 C CA . ASN A 1 276 ? -5.658 8.478 24.777 1.00 88.19 276 ASN A CA 1
ATOM 2129 C C . ASN A 1 276 ? -5.237 7.744 26.061 1.00 88.19 276 ASN A C 1
ATOM 2131 O O . ASN A 1 276 ? -4.620 8.355 26.938 1.00 88.19 276 ASN A O 1
ATOM 2135 N N . PRO A 1 277 ? -5.652 6.476 26.242 1.00 86.56 277 PRO A N 1
ATOM 2136 C CA . PRO A 1 277 ? -5.256 5.703 27.408 1.00 86.56 277 PRO A CA 1
ATOM 2137 C C . PRO A 1 277 ? -3.737 5.506 27.413 1.00 86.56 277 PRO A C 1
ATOM 2139 O O . PRO A 1 277 ? -3.159 5.036 26.436 1.00 86.56 277 PRO A O 1
ATOM 2142 N N . GLY A 1 278 ? -3.090 5.887 28.513 1.00 78.56 278 GLY A N 1
ATOM 2143 C CA . GLY A 1 278 ? -1.656 5.680 28.715 1.00 78.56 278 GLY A CA 1
ATOM 2144 C C . GLY A 1 278 ? -1.365 4.371 29.450 1.00 78.56 278 GLY A C 1
ATOM 2145 O O . GLY A 1 278 ? -2.151 3.945 30.296 1.00 78.56 278 GLY A O 1
ATOM 2146 N N . GLY A 1 279 ? -0.212 3.763 29.171 1.00 81.06 279 GLY A N 1
ATOM 2147 C CA . GLY A 1 279 ? 0.262 2.543 29.832 1.00 81.06 279 GLY A CA 1
ATOM 2148 C C . GLY A 1 279 ? 0.583 1.417 28.850 1.00 81.06 279 GLY A C 1
ATOM 2149 O O . GLY A 1 279 ? 0.603 1.624 27.641 1.00 81.06 279 GLY A O 1
ATOM 2150 N N . GLY A 1 280 ? 0.858 0.227 29.388 1.00 84.31 280 GLY A N 1
ATOM 2151 C CA . GLY A 1 280 ? 1.031 -0.995 28.601 1.00 84.31 280 GLY A CA 1
ATOM 2152 C C . GLY A 1 280 ? -0.302 -1.609 28.168 1.00 84.31 280 GLY A C 1
ATOM 2153 O O . GLY A 1 280 ? -1.373 -1.074 28.452 1.00 84.31 280 GLY A O 1
ATOM 2154 N N . THR A 1 281 ? -0.244 -2.772 27.525 1.00 87.94 281 THR A N 1
ATOM 2155 C CA . THR A 1 281 ? -1.419 -3.409 26.917 1.00 87.94 281 THR A CA 1
ATOM 2156 C C . THR A 1 281 ? -1.835 -4.667 27.696 1.00 87.94 281 THR A C 1
ATOM 2158 O O . THR A 1 281 ? -1.216 -5.717 27.554 1.00 87.94 281 THR A O 1
ATOM 2161 N N . ASP A 1 282 ? -2.880 -4.576 28.530 1.00 93.69 282 ASP A N 1
ATOM 2162 C CA . ASP A 1 282 ? -3.401 -5.682 29.364 1.00 93.69 282 ASP A CA 1
ATOM 2163 C C . ASP A 1 282 ? -4.687 -6.274 28.796 1.00 93.69 282 ASP A C 1
ATOM 2165 O O . ASP A 1 282 ? -5.741 -5.628 28.836 1.00 93.69 282 ASP A O 1
ATOM 2169 N N . ALA A 1 283 ? -4.654 -7.522 28.332 1.00 95.12 283 ALA A N 1
ATOM 2170 C CA . ALA A 1 283 ? -5.865 -8.137 27.808 1.00 95.12 283 ALA A CA 1
ATOM 2171 C C . ALA A 1 283 ? -6.949 -8.324 28.879 1.00 95.12 283 ALA A C 1
ATOM 2173 O O . ALA A 1 283 ? -8.148 -8.277 28.594 1.00 95.12 283 ALA A O 1
ATOM 2174 N N . MET A 1 284 ? -6.549 -8.521 30.137 1.00 96.31 284 MET A N 1
ATOM 2175 C CA . MET A 1 284 ? -7.506 -8.732 31.215 1.00 96.31 284 MET A CA 1
ATOM 2176 C C . MET A 1 284 ? -8.286 -7.455 31.534 1.00 96.31 284 MET A C 1
ATOM 2178 O O . MET A 1 284 ? -9.400 -7.539 32.048 1.00 96.31 284 MET A O 1
ATOM 2182 N N . ALA A 1 285 ? -7.753 -6.274 31.213 1.00 96.88 285 ALA A N 1
ATOM 2183 C CA . ALA A 1 285 ? -8.423 -5.020 31.515 1.00 96.88 285 ALA A CA 1
ATOM 2184 C C . ALA A 1 285 ? -9.731 -4.851 30.733 1.00 96.88 285 ALA A C 1
ATOM 2186 O O . ALA A 1 285 ? -10.789 -4.657 31.341 1.00 96.88 285 ALA A O 1
ATOM 2187 N N . TRP A 1 286 ? -9.691 -4.998 29.405 1.00 96.19 286 TRP A N 1
ATOM 2188 C CA . TRP A 1 286 ? -10.904 -4.931 28.588 1.00 96.19 286 TRP A CA 1
ATOM 2189 C C . TRP A 1 286 ? -11.832 -6.122 28.858 1.00 96.19 286 TRP A C 1
ATOM 2191 O O . TRP A 1 286 ? -13.048 -5.936 28.937 1.00 96.19 286 TRP A O 1
ATOM 2201 N N . ALA A 1 287 ? -11.285 -7.323 29.082 1.00 98.06 287 ALA A N 1
ATOM 2202 C CA . ALA A 1 287 ? -12.087 -8.518 29.344 1.00 98.06 287 ALA A CA 1
ATOM 2203 C C . ALA A 1 287 ? -12.861 -8.399 30.664 1.00 98.06 287 ALA A C 1
ATOM 2205 O O . ALA A 1 287 ? -14.044 -8.741 30.734 1.00 98.06 287 ALA A O 1
ATOM 2206 N N . ARG A 1 288 ? -12.224 -7.846 31.704 1.00 98.38 288 ARG A N 1
ATOM 2207 C CA . ARG A 1 288 ? -12.845 -7.588 33.006 1.00 98.38 288 ARG A CA 1
ATOM 2208 C C . ARG A 1 288 ? -13.929 -6.519 32.918 1.00 98.38 288 ARG A C 1
ATOM 2210 O O . ARG A 1 288 ? -15.000 -6.729 33.482 1.00 98.38 288 ARG A O 1
ATOM 2217 N N . ILE A 1 289 ? -13.683 -5.406 32.217 1.00 98.44 289 ILE A N 1
ATOM 2218 C CA . ILE A 1 289 ? -14.708 -4.370 31.996 1.00 98.44 289 ILE A CA 1
ATOM 2219 C C . ILE A 1 289 ? -15.917 -4.982 31.283 1.00 98.44 289 ILE A C 1
ATOM 2221 O O . ILE A 1 289 ? -17.039 -4.819 31.757 1.00 98.44 289 ILE A O 1
ATOM 2225 N N . ALA A 1 290 ? -15.691 -5.717 30.189 1.00 98.31 290 ALA A N 1
ATOM 2226 C CA . ALA A 1 290 ? -16.755 -6.354 29.422 1.00 98.31 290 ALA A CA 1
ATOM 2227 C C . ALA A 1 290 ? -17.557 -7.332 30.286 1.00 98.31 290 ALA A C 1
ATOM 2229 O O . ALA A 1 290 ? -18.774 -7.202 30.385 1.00 98.31 290 ALA A O 1
ATOM 2230 N N . SER A 1 291 ? -16.879 -8.262 30.964 1.00 98.44 291 SER A N 1
ATOM 2231 C CA . SER A 1 291 ? -17.534 -9.254 31.816 1.00 98.44 291 SER A CA 1
ATOM 2232 C C . SER A 1 291 ? -18.355 -8.601 32.925 1.00 98.44 291 SER A C 1
ATOM 2234 O O . SER A 1 291 ? -19.541 -8.882 33.058 1.00 98.44 291 SER A O 1
ATOM 2236 N N . GLN A 1 292 ? -17.782 -7.659 33.671 1.00 98.62 292 GLN A N 1
ATOM 2237 C CA . GLN A 1 292 ? -18.499 -7.019 34.772 1.00 98.62 292 GLN A CA 1
ATOM 2238 C C . GLN A 1 292 ? -19.647 -6.119 34.296 1.00 98.62 292 GLN A C 1
ATOM 2240 O O . GLN A 1 292 ? -20.647 -5.983 34.999 1.00 98.62 292 GLN A O 1
ATOM 2245 N N . TYR A 1 293 ? -19.534 -5.514 33.110 1.00 98.50 293 TYR A N 1
ATOM 2246 C CA . TYR A 1 293 ? -20.601 -4.700 32.535 1.00 98.50 293 TYR A CA 1
ATOM 2247 C C . TYR A 1 293 ? -21.764 -5.556 32.024 1.00 98.50 293 TYR A C 1
ATOM 2249 O O . TYR A 1 293 ? -22.902 -5.344 32.442 1.00 98.50 293 TYR A O 1
ATOM 2257 N N . TYR A 1 294 ? -21.485 -6.561 31.189 1.00 98.12 294 TYR A N 1
ATOM 2258 C CA . TYR A 1 294 ? -22.508 -7.450 30.633 1.00 98.12 294 TYR A CA 1
ATOM 2259 C C . TYR A 1 294 ? -23.195 -8.319 31.692 1.00 98.12 294 TYR A C 1
ATOM 2261 O O . TYR A 1 294 ? -24.377 -8.624 31.551 1.00 98.12 294 TYR A O 1
ATOM 2269 N N . LEU A 1 295 ? -22.491 -8.683 32.765 1.00 97.56 295 LEU A N 1
ATOM 2270 C CA . LEU A 1 295 ? -23.044 -9.490 33.858 1.00 97.56 295 LEU A CA 1
ATOM 2271 C C . LEU A 1 295 ? -23.606 -8.645 35.010 1.00 97.56 295 LEU A C 1
ATOM 2273 O O . LEU A 1 295 ? -23.995 -9.178 36.047 1.00 97.56 295 LEU A O 1
ATOM 2277 N N . SER A 1 296 ? -23.656 -7.320 34.860 1.00 97.44 296 SER A N 1
ATOM 2278 C CA . SER A 1 296 ? -24.223 -6.452 35.887 1.00 97.44 296 SER A CA 1
ATOM 2279 C C . SER A 1 296 ? -25.741 -6.611 35.974 1.00 97.44 296 SER A C 1
ATOM 2281 O O . SER A 1 296 ? -26.453 -6.260 35.039 1.00 97.44 296 SER A O 1
ATOM 2283 N N . ASN A 1 297 ? -26.254 -6.986 37.148 1.00 95.06 297 ASN A N 1
ATOM 2284 C CA . ASN A 1 297 ? -27.700 -7.079 37.397 1.00 95.06 297 ASN A CA 1
ATOM 2285 C C . ASN A 1 297 ? -28.463 -5.759 37.188 1.00 95.06 297 ASN A C 1
ATOM 2287 O O . ASN A 1 297 ? -29.670 -5.782 36.986 1.00 95.06 297 ASN A O 1
ATOM 2291 N N . LYS A 1 298 ? -27.775 -4.613 37.267 1.00 95.88 298 LYS A N 1
ATOM 2292 C CA . LYS A 1 298 ? -28.395 -3.283 37.171 1.00 95.88 298 LYS A CA 1
ATOM 2293 C C . LYS A 1 298 ? -28.062 -2.549 35.877 1.00 95.88 298 LYS A C 1
ATOM 2295 O O . LYS A 1 298 ? -28.861 -1.745 35.408 1.00 95.88 298 LYS A O 1
ATOM 2300 N N . TYR A 1 299 ? -26.862 -2.752 35.340 1.00 97.50 299 TYR A N 1
ATOM 2301 C CA . TYR A 1 299 ? -26.355 -1.919 34.250 1.00 97.50 299 TYR A CA 1
ATOM 2302 C C . TYR A 1 299 ? -26.173 -2.661 32.930 1.00 97.50 299 TYR A C 1
ATOM 2304 O O . TYR A 1 299 ? -25.885 -1.984 31.936 1.00 97.50 299 TYR A O 1
ATOM 2312 N N . SER A 1 300 ? -26.340 -3.988 32.917 1.00 96.88 300 SER A N 1
ATOM 2313 C CA . SER A 1 300 ? -26.172 -4.804 31.716 1.00 96.88 300 SER A CA 1
ATOM 2314 C C . SER A 1 300 ? -27.007 -4.264 30.553 1.00 96.88 300 SER A C 1
ATOM 2316 O O . SER A 1 300 ? -28.134 -3.816 30.768 1.00 96.88 300 SER A O 1
ATOM 2318 N N . PRO A 1 301 ? -26.458 -4.267 29.329 1.00 95.94 301 PRO A N 1
ATOM 2319 C CA . PRO A 1 301 ? -27.213 -3.930 28.133 1.00 95.94 301 PRO A CA 1
ATOM 2320 C C . PRO A 1 301 ? -28.017 -5.117 27.578 1.00 95.94 301 PRO A C 1
ATOM 2322 O O . PRO A 1 301 ? -28.624 -4.977 26.521 1.00 95.94 301 PRO A O 1
ATOM 2325 N N . ILE A 1 302 ? -27.980 -6.285 28.231 1.00 95.06 302 ILE A N 1
ATOM 2326 C CA . ILE A 1 302 ? -28.784 -7.447 27.844 1.00 95.06 302 ILE A CA 1
ATOM 2327 C C . ILE A 1 302 ? -30.222 -7.232 28.303 1.00 95.06 302 ILE A C 1
ATOM 2329 O O . ILE A 1 302 ? -30.485 -7.136 29.504 1.00 95.06 302 ILE A O 1
ATOM 2333 N N . ASP A 1 303 ? -31.142 -7.202 27.348 1.00 91.44 303 ASP A N 1
ATOM 2334 C CA . ASP A 1 303 ? -32.569 -7.268 27.601 1.00 91.44 303 ASP A CA 1
ATOM 2335 C C . ASP A 1 303 ? -33.001 -8.736 27.622 1.00 91.44 303 ASP A C 1
ATOM 2337 O O . ASP A 1 303 ? -32.938 -9.445 26.621 1.00 91.44 303 ASP A O 1
ATOM 2341 N N . LYS A 1 304 ? -33.431 -9.206 28.795 1.00 88.56 304 LYS A N 1
ATOM 2342 C CA . LYS A 1 304 ? -33.867 -10.595 28.985 1.00 88.56 304 LYS A CA 1
ATOM 2343 C C . LYS A 1 304 ? -35.200 -10.900 28.302 1.00 88.56 304 LYS A C 1
ATOM 2345 O O . LYS A 1 304 ? -35.565 -12.065 28.237 1.00 88.56 304 LYS A O 1
ATOM 2350 N N . ASN A 1 305 ? -35.909 -9.878 27.827 1.00 91.12 305 ASN A N 1
ATOM 2351 C CA . ASN A 1 305 ? -37.184 -10.025 27.133 1.00 91.12 305 ASN A CA 1
ATOM 2352 C C . ASN A 1 305 ? -37.019 -10.074 25.603 1.00 91.12 305 ASN A C 1
ATOM 2354 O O . ASN A 1 305 ? -38.017 -10.155 24.893 1.00 91.12 305 ASN A O 1
ATOM 2358 N N . LEU A 1 306 ? -35.786 -9.984 25.082 1.00 86.88 306 LEU A N 1
ATOM 2359 C CA . LEU A 1 306 ? -35.494 -9.993 23.648 1.00 86.88 306 LEU A CA 1
ATOM 2360 C C . LEU A 1 306 ? -34.656 -11.215 23.257 1.00 86.88 306 LEU A C 1
ATOM 2362 O O . LEU A 1 306 ? -33.426 -11.173 23.265 1.00 86.88 306 LEU A O 1
ATOM 2366 N N . ASP A 1 307 ? -35.323 -12.275 22.806 1.00 84.69 307 ASP A N 1
ATOM 2367 C CA . ASP A 1 307 ? -34.665 -13.521 22.379 1.00 84.69 307 ASP A CA 1
ATOM 2368 C C . ASP A 1 307 ? -33.751 -13.343 21.154 1.00 84.69 307 ASP A C 1
ATOM 2370 O O . ASP A 1 307 ? -32.811 -14.108 20.940 1.00 84.69 307 ASP A O 1
ATOM 2374 N N . CYS A 1 308 ? -33.997 -12.312 20.341 1.00 86.31 308 CYS A N 1
ATOM 2375 C CA . CYS A 1 308 ? -33.225 -12.020 19.135 1.00 86.31 308 CYS A CA 1
ATOM 2376 C C . CYS A 1 308 ? -32.008 -11.111 19.378 1.00 86.31 308 CYS A C 1
ATOM 2378 O O . CYS A 1 308 ? -31.297 -10.769 18.426 1.00 86.31 308 CYS A O 1
ATOM 2380 N N . GLN A 1 309 ? -31.763 -10.672 20.619 1.00 91.94 309 GLN A N 1
ATOM 2381 C CA . GLN A 1 309 ? -30.644 -9.780 20.902 1.00 91.94 309 GLN A CA 1
ATOM 2382 C C . GLN A 1 309 ? -29.309 -10.519 20.759 1.00 91.94 309 GLN A C 1
ATOM 2384 O O . GLN A 1 309 ? -28.942 -11.370 21.566 1.00 91.94 309 GLN A O 1
ATOM 2389 N N . ASN A 1 310 ? -28.507 -10.096 19.784 1.00 94.00 310 ASN A N 1
ATOM 2390 C CA . ASN A 1 310 ? -27.110 -10.499 19.688 1.00 94.00 310 ASN A CA 1
ATOM 2391 C C . ASN A 1 310 ? -26.207 -9.480 20.390 1.00 94.00 310 ASN A C 1
ATOM 2393 O O . ASN A 1 310 ? -26.408 -8.272 20.272 1.00 94.00 310 ASN A O 1
ATOM 2397 N N . SER A 1 311 ? -25.195 -9.969 21.110 1.00 95.62 311 SER A N 1
ATOM 2398 C CA . SER A 1 311 ? -24.272 -9.126 21.876 1.00 95.62 311 SER A CA 1
ATOM 2399 C C . SER A 1 311 ? -22.818 -9.456 21.580 1.00 95.62 311 SER A C 1
ATOM 2401 O O . SER A 1 311 ? -22.431 -10.622 21.453 1.00 95.62 311 SER A O 1
ATOM 2403 N N . TYR A 1 312 ? -22.008 -8.402 21.489 1.00 97.00 312 TYR A N 1
ATOM 2404 C CA . TYR A 1 312 ? -20.648 -8.481 20.977 1.00 97.00 312 TYR A CA 1
ATOM 2405 C C . TYR A 1 312 ? -19.674 -7.635 21.800 1.00 97.00 312 TYR A C 1
ATOM 2407 O O . TYR A 1 312 ? -20.006 -6.553 22.286 1.00 97.00 312 TYR A O 1
ATOM 2415 N N . VAL A 1 313 ? -18.438 -8.113 21.914 1.00 97.62 313 VAL A N 1
ATOM 2416 C CA . VAL A 1 313 ? -17.285 -7.352 22.396 1.00 97.62 313 VAL A CA 1
ATOM 2417 C C . VAL A 1 313 ? -16.324 -7.196 21.225 1.00 97.62 313 VAL A C 1
ATOM 2419 O O . VAL A 1 313 ? -15.717 -8.170 20.788 1.00 97.62 313 VAL A O 1
ATOM 2422 N N . LEU A 1 314 ? -16.182 -5.978 20.709 1.00 96.19 314 LEU A N 1
ATOM 2423 C CA . LEU A 1 314 ? -15.170 -5.654 19.708 1.00 96.19 314 LEU A CA 1
ATOM 2424 C C . LEU A 1 314 ? -13.970 -5.010 20.403 1.00 96.19 314 LEU A C 1
ATOM 2426 O O . LEU A 1 314 ? -14.090 -3.939 20.996 1.00 96.19 314 LEU A O 1
ATOM 2430 N N . VAL A 1 315 ? -12.818 -5.667 20.332 1.00 94.06 315 VAL A N 1
ATOM 2431 C CA . VAL A 1 315 ? -11.569 -5.205 20.937 1.00 94.06 315 VAL A CA 1
ATOM 2432 C C . VAL A 1 315 ? -10.664 -4.694 19.833 1.00 94.06 315 VAL A C 1
ATOM 2434 O O . VAL A 1 315 ? -10.243 -5.465 18.977 1.00 94.06 315 VAL A O 1
ATOM 2437 N N . ILE A 1 316 ? -10.346 -3.405 19.870 1.00 89.88 316 ILE A N 1
ATOM 2438 C CA . ILE A 1 316 ? -9.369 -2.788 18.972 1.00 89.88 316 ILE A CA 1
ATOM 2439 C C . ILE A 1 316 ? -8.126 -2.484 19.804 1.00 89.88 316 ILE A C 1
ATOM 2441 O O . ILE A 1 316 ? -8.220 -1.839 20.851 1.00 89.88 316 ILE A O 1
ATOM 2445 N N . GLY A 1 317 ? -6.980 -2.997 19.366 1.00 83.75 317 GLY A N 1
ATOM 2446 C CA . GLY A 1 317 ? -5.695 -2.851 20.048 1.00 83.75 317 GLY A CA 1
ATOM 2447 C C . GLY A 1 317 ? -4.532 -2.847 19.065 1.00 83.75 317 GLY A C 1
ATOM 2448 O O . GLY A 1 317 ? -4.722 -2.992 17.861 1.00 83.75 317 GLY A O 1
ATOM 2449 N N . ASP A 1 318 ? -3.314 -2.696 19.568 1.00 74.38 318 ASP A N 1
ATOM 2450 C CA . ASP A 1 318 ? -2.105 -2.566 18.747 1.00 74.38 318 ASP A CA 1
ATOM 2451 C C . ASP A 1 318 ? -1.460 -3.905 18.336 1.00 74.38 318 ASP A C 1
ATOM 2453 O O . ASP A 1 318 ? -0.466 -3.917 17.611 1.00 74.38 318 ASP A O 1
ATOM 2457 N N . GLY A 1 319 ? -2.054 -5.022 18.765 1.00 75.69 319 GLY A N 1
ATOM 2458 C CA . GLY A 1 319 ? -1.688 -6.382 18.363 1.00 75.69 319 GLY A CA 1
ATOM 2459 C C . GLY A 1 319 ? -0.844 -7.165 19.367 1.00 75.69 319 GLY A C 1
ATOM 2460 O O . GLY A 1 319 ? -0.633 -8.356 19.151 1.00 75.69 319 GLY A O 1
ATOM 2461 N N . VAL A 1 320 ? -0.412 -6.552 20.475 1.00 81.81 320 VAL A N 1
ATOM 2462 C CA . VAL A 1 320 ? 0.388 -7.223 21.513 1.00 81.81 320 VAL A CA 1
ATOM 2463 C C . VAL A 1 320 ? -0.166 -6.891 22.891 1.00 81.81 320 VAL A C 1
ATOM 2465 O O . VAL A 1 320 ? -0.453 -5.739 23.182 1.00 81.81 320 VAL A O 1
ATOM 2468 N N . TRP A 1 321 ? -0.301 -7.887 23.766 1.00 88.62 321 TRP A N 1
ATOM 2469 C CA . TRP A 1 321 ? -0.755 -7.686 25.143 1.00 88.62 321 TRP A CA 1
ATOM 2470 C C . TRP A 1 321 ? -0.211 -8.748 26.094 1.00 88.62 321 TRP A C 1
ATOM 2472 O O . TRP A 1 321 ? 0.191 -9.833 25.676 1.00 88.62 321 TRP A O 1
ATOM 2482 N N . TYR A 1 322 ? -0.278 -8.465 27.391 1.00 91.38 322 TYR A N 1
ATOM 2483 C CA . TYR A 1 322 ? -0.086 -9.458 28.446 1.00 91.38 322 TYR A CA 1
ATOM 2484 C C . TYR A 1 322 ? -1.437 -9.988 28.968 1.00 91.38 322 TYR A C 1
ATOM 2486 O O . TYR A 1 322 ? -2.502 -9.532 28.547 1.00 91.38 322 TYR A O 1
ATOM 2494 N N . ASN A 1 323 ? -1.409 -10.990 29.859 1.00 94.31 323 ASN A N 1
ATOM 2495 C CA . ASN A 1 323 ? -2.596 -11.656 30.431 1.00 94.31 323 ASN A CA 1
ATOM 2496 C C . ASN A 1 323 ? -3.575 -12.264 29.407 1.00 94.31 323 ASN A C 1
ATOM 2498 O O . ASN A 1 323 ? -4.775 -12.380 29.679 1.00 94.31 323 ASN A O 1
ATOM 2502 N N . HIS A 1 324 ? -3.076 -12.690 28.242 1.00 93.94 324 HIS A N 1
ATOM 2503 C CA . HIS A 1 324 ? -3.913 -13.266 27.188 1.00 93.94 324 HIS A CA 1
ATOM 2504 C C . HIS A 1 324 ? -4.771 -14.439 27.690 1.00 93.94 324 HIS A C 1
ATOM 2506 O O . HIS A 1 324 ? -5.983 -14.432 27.490 1.00 93.94 324 HIS A O 1
ATOM 2512 N N . SER A 1 325 ? -4.176 -15.413 28.386 1.00 96.31 325 SER A N 1
ATOM 2513 C CA . SER A 1 325 ? -4.876 -16.622 28.849 1.00 96.31 325 SER A CA 1
ATOM 2514 C C . SER A 1 325 ? -6.028 -16.311 29.810 1.00 96.31 325 SER A C 1
ATOM 2516 O O . SER A 1 325 ? -7.115 -16.874 29.680 1.00 96.31 325 SER A O 1
ATOM 2518 N N . SER A 1 326 ? -5.835 -15.358 30.726 1.00 97.00 326 SER A N 1
ATOM 2519 C CA . SER A 1 326 ? -6.874 -14.915 31.666 1.00 97.00 326 SER A CA 1
ATOM 2520 C C . SER A 1 326 ? -8.028 -14.205 30.951 1.00 97.00 326 SER A C 1
ATOM 2522 O O . SER A 1 326 ? -9.205 -14.469 31.223 1.00 97.00 326 SER A O 1
ATOM 2524 N N . ALA A 1 327 ? -7.703 -13.336 29.990 1.00 97.25 327 ALA A N 1
ATOM 2525 C CA . ALA A 1 327 ? -8.697 -12.665 29.160 1.00 97.25 327 ALA A CA 1
ATOM 2526 C C . ALA A 1 327 ? -9.480 -13.670 28.304 1.00 97.25 327 ALA A C 1
ATOM 2528 O O . ALA A 1 327 ? -10.709 -13.615 28.263 1.00 97.25 327 ALA A O 1
ATOM 2529 N N . LYS A 1 328 ? -8.781 -14.639 27.695 1.00 97.06 328 LYS A N 1
ATOM 2530 C CA . LYS A 1 328 ? -9.362 -15.740 26.917 1.00 97.06 328 LYS A CA 1
ATOM 2531 C C . LYS A 1 328 ? -10.353 -16.547 27.751 1.00 97.06 328 LYS A C 1
ATOM 2533 O O . LYS A 1 328 ? -11.490 -16.711 27.321 1.00 97.06 328 LYS A O 1
ATOM 2538 N N . GLY A 1 329 ? -9.975 -16.970 28.959 1.00 97.94 329 GLY A N 1
ATOM 2539 C CA . GLY A 1 329 ? -10.884 -17.682 29.864 1.00 97.94 329 GLY A CA 1
ATOM 2540 C C . GLY A 1 329 ? -12.137 -16.866 30.207 1.00 97.94 329 GLY A C 1
ATOM 2541 O O . GLY A 1 329 ? -13.252 -17.391 30.200 1.00 97.94 329 GLY A O 1
ATOM 2542 N N . THR A 1 330 ? -11.977 -15.556 30.415 1.00 98.31 330 THR A N 1
ATOM 2543 C CA . THR A 1 330 ? -13.095 -14.637 30.684 1.00 98.31 330 THR A CA 1
ATOM 2544 C C . THR A 1 330 ? -14.060 -14.550 29.499 1.00 98.31 330 THR A C 1
ATOM 2546 O O . THR A 1 330 ? -15.269 -14.700 29.678 1.00 98.31 330 THR A O 1
ATOM 2549 N N . VAL A 1 331 ? -13.560 -14.351 28.276 1.00 97.81 331 VAL A N 1
ATOM 2550 C CA . VAL A 1 331 ? -14.435 -14.242 27.095 1.00 97.81 331 VAL A CA 1
ATOM 2551 C C . VAL A 1 331 ? -15.008 -15.579 26.643 1.00 97.81 331 VAL A C 1
ATOM 2553 O O . VAL A 1 331 ? -16.119 -15.609 26.127 1.00 97.81 331 VAL A O 1
ATOM 2556 N N . GLN A 1 332 ? -14.313 -16.692 26.884 1.00 98.12 332 GLN A N 1
ATOM 2557 C CA . GLN A 1 332 ? -14.873 -18.027 26.673 1.00 98.12 332 GLN A CA 1
ATOM 2558 C C . GLN A 1 332 ? -16.057 -18.279 27.607 1.00 98.12 332 GLN A C 1
ATOM 2560 O O . GLN A 1 332 ? -17.054 -18.856 27.183 1.00 98.12 332 GLN A O 1
ATOM 2565 N N . ASN A 1 333 ? -15.997 -17.803 28.854 1.00 97.94 333 ASN A N 1
ATOM 2566 C CA . ASN A 1 333 ? -17.141 -17.861 29.759 1.00 97.94 333 ASN A CA 1
ATOM 2567 C C . ASN A 1 333 ? -18.316 -17.016 29.231 1.00 97.94 333 ASN A C 1
ATOM 2569 O O . ASN A 1 333 ? -19.432 -17.528 29.135 1.00 97.94 333 ASN A O 1
ATOM 2573 N N . LEU A 1 334 ? -18.052 -15.774 28.801 1.00 97.94 334 LEU A N 1
ATOM 2574 C CA . LEU A 1 334 ? -19.063 -14.905 28.183 1.00 97.94 334 LEU A CA 1
ATOM 2575 C C . LEU A 1 334 ? -19.711 -15.543 26.946 1.00 97.94 334 LEU A C 1
ATOM 2577 O O . LEU A 1 334 ? -20.933 -15.512 26.807 1.00 97.94 334 LEU A O 1
ATOM 2581 N N . LEU A 1 335 ? -18.923 -16.188 26.088 1.00 97.62 335 LEU A N 1
ATOM 2582 C CA . LEU A 1 335 ? -19.434 -16.892 24.917 1.00 97.62 335 LEU A CA 1
ATOM 2583 C C . LEU A 1 335 ? -20.260 -18.119 25.307 1.00 97.62 335 LEU A C 1
ATOM 2585 O O . LEU A 1 335 ? -21.402 -18.267 24.878 1.00 97.62 335 LEU A O 1
ATOM 2589 N N . ASN A 1 336 ? -19.703 -19.007 26.126 1.00 97.56 336 ASN A N 1
ATOM 2590 C CA . ASN A 1 336 ? -20.306 -20.312 26.378 1.00 97.56 336 ASN A CA 1
ATOM 2591 C C . ASN A 1 336 ? -21.580 -20.194 27.220 1.00 97.56 336 ASN A C 1
ATOM 2593 O O . ASN A 1 336 ? -22.586 -20.830 26.889 1.00 97.56 336 ASN A O 1
ATOM 2597 N N . LYS A 1 337 ? -21.547 -19.354 28.264 1.00 95.94 337 LYS A N 1
ATOM 2598 C CA . LYS A 1 337 ? -22.642 -19.198 29.232 1.00 95.94 337 LYS A CA 1
ATOM 2599 C C . LYS A 1 337 ? -23.637 -18.100 28.869 1.00 95.94 337 LYS A C 1
ATOM 2601 O O . LYS A 1 337 ? -24.798 -18.212 29.241 1.00 95.94 337 LYS A O 1
ATOM 2606 N N . HIS A 1 338 ? -23.202 -17.063 28.153 1.00 94.19 338 HIS A N 1
ATOM 2607 C CA . HIS A 1 338 ? -24.028 -15.878 27.885 1.00 94.19 338 HIS A CA 1
ATOM 2608 C C . HIS A 1 338 ? -24.174 -15.551 26.393 1.00 94.19 338 HIS A C 1
ATOM 2610 O O . HIS A 1 338 ? -24.819 -14.566 26.054 1.00 94.19 338 HIS A O 1
ATOM 2616 N N . LYS A 1 339 ? -23.592 -16.365 25.499 1.00 95.00 339 LYS A N 1
ATOM 2617 C CA . LYS A 1 339 ? -23.642 -16.201 24.033 1.00 95.00 339 LYS A CA 1
ATOM 2618 C C . LYS A 1 339 ? -23.098 -14.857 23.527 1.00 95.00 339 LYS A C 1
ATOM 2620 O O . LYS A 1 339 ? -23.367 -14.468 22.394 1.00 95.00 339 LYS A O 1
ATOM 2625 N N . ILE A 1 340 ? -22.272 -14.180 24.328 1.00 96.88 340 ILE A N 1
ATOM 2626 C CA . ILE A 1 340 ? -21.629 -12.916 23.955 1.00 96.88 340 ILE A CA 1
ATOM 2627 C C . ILE A 1 340 ? -20.341 -13.233 23.193 1.00 96.88 340 ILE A C 1
ATOM 2629 O O . ILE A 1 340 ? -19.423 -13.850 23.736 1.00 96.88 340 ILE A O 1
ATOM 2633 N N . LYS A 1 341 ? -20.265 -12.814 21.929 1.00 97.25 341 LYS A N 1
ATOM 2634 C CA . LYS A 1 341 ? -19.122 -13.105 21.049 1.00 97.25 341 LYS A CA 1
ATOM 2635 C C . LYS A 1 341 ? -18.062 -12.013 21.166 1.00 97.25 341 LYS A C 1
ATOM 2637 O O . LYS A 1 341 ? -18.399 -10.833 21.221 1.00 97.25 341 LYS A O 1
ATOM 2642 N N . THR A 1 342 ? -16.787 -12.390 21.136 1.00 97.25 342 THR A N 1
ATOM 2643 C CA . THR A 1 342 ? -15.671 -11.435 21.155 1.00 97.25 342 THR A CA 1
ATOM 2644 C C . THR A 1 342 ? -14.907 -11.485 19.842 1.00 97.25 342 THR A C 1
ATOM 2646 O O . THR A 1 342 ? -14.518 -12.562 19.397 1.00 97.25 342 THR A O 1
ATOM 2649 N N . PHE A 1 343 ? -14.649 -10.317 19.261 1.00 94.69 343 PHE A N 1
ATOM 2650 C CA . PHE A 1 343 ? -13.803 -10.138 18.088 1.00 94.69 343 PHE A CA 1
ATOM 2651 C C . PHE A 1 343 ? -12.639 -9.221 18.444 1.00 94.69 343 PHE A C 1
ATOM 2653 O O . PHE A 1 343 ? -12.837 -8.162 19.037 1.00 94.69 343 PHE A O 1
ATOM 2660 N N . THR A 1 344 ? -11.426 -9.616 18.076 1.00 90.31 344 THR A N 1
ATOM 2661 C CA . THR A 1 344 ? -10.213 -8.828 18.311 1.00 90.31 344 THR A CA 1
ATOM 2662 C C . THR A 1 344 ? -9.646 -8.356 16.981 1.00 90.31 344 THR A C 1
ATOM 2664 O O . THR A 1 344 ? -9.387 -9.174 16.100 1.00 90.31 344 THR A O 1
ATOM 2667 N N . VAL A 1 345 ? -9.423 -7.053 16.850 1.00 84.94 345 VAL A N 1
ATOM 2668 C CA . VAL A 1 345 ? -8.827 -6.407 15.681 1.00 84.94 345 VAL A CA 1
ATOM 2669 C C . VAL A 1 345 ? -7.509 -5.772 16.112 1.00 84.94 345 VAL A C 1
ATOM 2671 O O . VAL A 1 345 ? -7.480 -4.886 16.968 1.00 84.94 345 VAL A O 1
ATOM 2674 N N . ALA A 1 346 ? -6.412 -6.246 15.527 1.00 76.38 346 ALA A N 1
ATOM 2675 C CA . ALA A 1 346 ? -5.076 -5.718 15.765 1.00 76.38 346 ALA A CA 1
ATOM 2676 C C . ALA A 1 346 ? -4.717 -4.673 14.698 1.00 76.38 346 ALA A C 1
ATOM 2678 O O . ALA A 1 346 ? -4.772 -4.957 13.503 1.00 76.38 346 ALA A O 1
ATOM 2679 N N . TYR A 1 347 ? -4.319 -3.478 15.134 1.00 63.53 347 TYR A N 1
ATOM 2680 C CA . TYR A 1 347 ? -3.815 -2.394 14.294 1.00 63.53 347 TYR A CA 1
ATOM 2681 C C . TYR A 1 347 ? -2.306 -2.223 14.544 1.00 63.53 347 TYR A C 1
ATOM 2683 O O . TYR A 1 347 ? -1.875 -1.388 15.340 1.00 63.53 347 TYR A O 1
ATOM 2691 N N . GLY A 1 348 ? -1.486 -3.068 13.912 1.00 55.78 348 GLY A N 1
ATOM 2692 C CA . GLY A 1 348 ? -0.035 -3.090 14.129 1.00 55.78 348 GLY A CA 1
ATOM 2693 C C . GLY A 1 348 ? 0.654 -4.340 13.577 1.00 55.78 348 GLY A C 1
ATOM 2694 O O . GLY A 1 348 ? -0.002 -5.310 13.204 1.00 55.78 348 GLY A O 1
ATOM 2695 N N . GLY A 1 349 ? 1.987 -4.294 13.480 1.00 45.62 349 GLY A N 1
ATOM 2696 C CA . GLY A 1 349 ? 2.819 -5.363 12.923 1.00 45.62 349 GLY A CA 1
ATOM 2697 C C . GLY A 1 349 ? 2.819 -6.627 13.782 1.00 45.62 349 GLY A C 1
ATOM 2698 O O . GLY A 1 349 ? 3.691 -6.789 14.626 1.00 45.62 349 GLY A O 1
ATOM 2699 N N . GLY A 1 350 ? 1.863 -7.514 13.512 1.00 43.03 350 GLY A N 1
ATOM 2700 C CA . GLY A 1 350 ? 1.858 -8.904 13.954 1.00 43.03 350 GLY A CA 1
ATOM 2701 C C . GLY A 1 350 ? 1.181 -9.144 15.301 1.00 43.03 350 GLY A C 1
ATOM 2702 O O . GLY A 1 350 ? 1.618 -8.660 16.339 1.00 43.03 350 GLY A O 1
ATOM 2703 N N . ILE A 1 351 ? 0.155 -9.997 15.277 1.00 41.59 351 ILE A N 1
ATOM 2704 C CA . ILE A 1 351 ? -0.152 -10.880 16.402 1.00 41.59 351 ILE A CA 1
ATOM 2705 C C . ILE A 1 351 ? 1.103 -11.742 16.560 1.00 41.59 351 ILE A C 1
ATOM 2707 O O . ILE A 1 351 ? 1.395 -12.557 15.684 1.00 41.59 351 ILE A O 1
ATOM 2711 N N . GLY A 1 352 ? 1.900 -11.493 17.601 1.00 39.03 352 GLY A N 1
ATOM 2712 C CA . GLY A 1 352 ? 3.080 -12.304 17.884 1.00 39.03 352 GLY A CA 1
ATOM 2713 C C . GLY A 1 352 ? 2.667 -13.770 17.959 1.00 39.03 352 GLY A C 1
ATOM 2714 O O . GLY A 1 352 ? 1.757 -14.122 18.709 1.00 39.03 352 GLY A O 1
ATOM 2715 N N . SER A 1 353 ? 3.296 -14.613 17.144 1.00 34.97 353 SER A N 1
ATOM 2716 C CA . SER A 1 353 ? 3.091 -16.059 17.115 1.00 34.97 353 SER A CA 1
ATOM 2717 C C . SER A 1 353 ? 3.701 -16.708 18.361 1.00 34.97 353 SER A C 1
ATOM 2719 O O . SER A 1 353 ? 4.681 -17.441 18.284 1.00 34.97 353 SER A O 1
ATOM 2721 N N . SER A 1 354 ? 3.138 -16.401 19.522 1.00 39.88 354 SER A N 1
ATOM 2722 C CA . SER A 1 354 ? 3.336 -17.138 20.764 1.00 39.88 354 SER A CA 1
ATOM 2723 C C . SER A 1 354 ? 1.964 -17.296 21.414 1.00 39.88 354 SER A C 1
ATOM 2725 O O . SER A 1 354 ? 1.600 -16.557 22.332 1.00 39.88 354 SER A O 1
ATOM 2727 N N . CYS A 1 355 ? 1.171 -18.193 20.823 1.00 36.75 355 CYS A N 1
ATOM 2728 C CA . CYS A 1 355 ? 0.065 -18.862 21.501 1.00 36.75 355 CYS A CA 1
ATOM 2729 C C . CYS A 1 355 ? 0.609 -20.083 22.233 1.00 36.75 355 CYS A C 1
ATOM 2731 O O . CYS A 1 355 ? 1.477 -20.757 21.632 1.00 36.75 355 CYS A O 1
#

Mean predicted aligned error: 8.97 Å

Secondary structure (DSSP, 8-state):
-----SS--EEEE-TTSEEEEEETTEEEEEETTTTEEE-----GGGGGGGG-SEEEE-TTSSEEEEEETTEEEEEEBPTTSPBPSS-SEEEE-TT------EEE-SS-TTEEEEEETTTTEEEEEEE-TTSSSEEEEEEE-BSSSS---SS--B-SSEEEEEEETTTTEEEEEETTTTEEEEEETT--EEEEEE-S---HHHHHHHHHHHHHT-HHHHTT--EEEEE--SSS----EEESSTTTSEEESB-SS-EEEEEEETTHHHHHHHHGGG----S--BHHHHHHHHHHHHT-TTT----TT-TT---EEEEEE-S--B-HHHHHHHHHHHHHHH--EEEEEE-SS---S--